Protein AF-A0ABC9Y103-F1 (afdb_monomer_lite)

Foldseek 3Di:
DDDDDDDDDDDDDDDDDDQDDQPPDPQQDFDQDDPPDDDDDDDDDDPPPDRPRPGDADDLVRLQVVLVQQADDVPDALLLSLVSCVSNPLQRAKDALVSLLSNAHRDVDPQLSCQLSVDRDTHRSSVSNLQSVCVVPVDLVSRDQDQDLDDALVSLLSSLLSLLSSVVSPDDPPPPVADPHSQQHQQDPVSLVVSLVSDDPVCNVVSVPPDQDDPGRDGSNVVSVVSVVVVVVVVVVVVVVVVD

Radius of gyration: 24.46 Å; chains: 1; bounding box: 50×49×104 Å

Organism: Grus japonensis (NCBI:txid30415)

Secondary structure (DSSP, 8-state):
----PPPP--PPPP------------PPPB------------------------BPPPPHHHHHHHHHHHPPPTT--HHHHHHHHHHTTGGG-EE-HHHHHHT--SSS-HHHHHHHTT--S-EEHHHHHHHHHHHH--SGGGS--------SHHHHHHHHHHHHHHHHTTS-TT-TTS-SSGGGSBPPHHHHHHHHHHS-HHHHHHHHHS----SSPPBHHHHHHHHHHHHHHHHHHHHHHH--

InterPro domains:
  IPR053270 Friend virus susceptibility protein 1 [PTHR48195] (42-208)

Structure (mmCIF, N/CA/C/O backbone):
data_AF-A0ABC9Y103-F1
#
_entry.id   AF-A0ABC9Y103-F1
#
loop_
_atom_site.group_PDB
_atom_site.id
_atom_site.type_symbol
_atom_site.label_atom_id
_atom_site.label_alt_id
_atom_site.label_comp_id
_atom_site.label_asym_id
_atom_site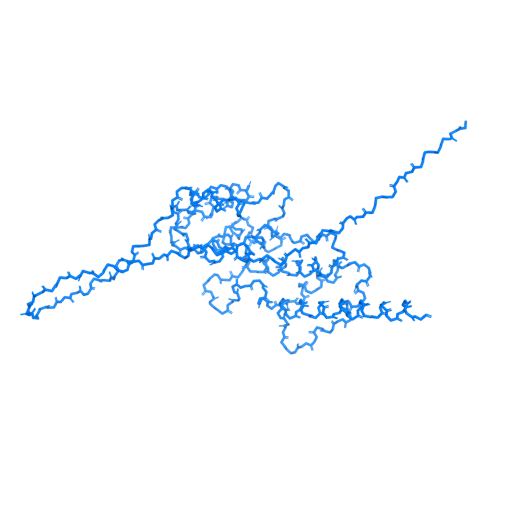.label_entity_id
_atom_site.label_seq_id
_atom_site.pdbx_PDB_ins_code
_atom_site.Cartn_x
_atom_site.Cartn_y
_atom_site.Cartn_z
_atom_site.occupancy
_atom_site.B_iso_or_equiv
_atom_site.auth_seq_id
_atom_site.auth_comp_id
_atom_site.auth_asym_id
_atom_site.auth_atom_id
_atom_site.pdbx_PDB_model_num
ATOM 1 N N . MET A 1 1 ? -10.574 29.623 -46.977 1.00 41.31 1 MET A N 1
ATOM 2 C CA . MET A 1 1 ? -9.342 28.860 -46.701 1.00 41.31 1 MET A CA 1
ATOM 3 C C . MET A 1 1 ? -9.017 29.021 -45.224 1.00 41.31 1 MET A C 1
ATOM 5 O O . MET 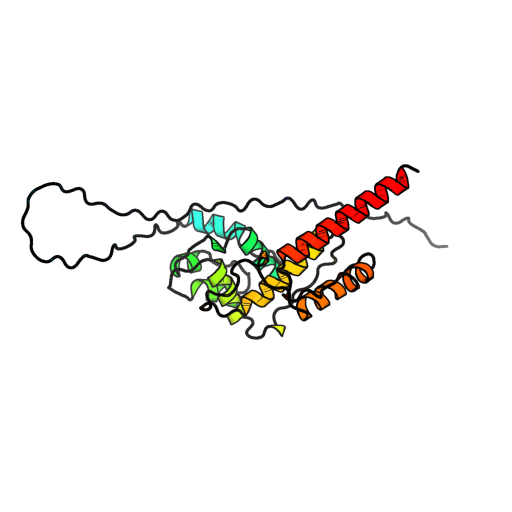A 1 1 ? -8.640 30.099 -44.793 1.00 41.31 1 MET A O 1
ATOM 9 N N . THR A 1 2 ? -9.321 27.973 -44.463 1.00 37.62 2 THR A N 1
ATOM 10 C CA . THR A 1 2 ? -8.844 27.640 -43.105 1.00 37.62 2 THR A CA 1
ATOM 11 C C . THR A 1 2 ? -7.308 27.731 -43.054 1.00 37.62 2 THR A C 1
ATOM 13 O O . THR A 1 2 ? -6.678 27.389 -44.046 1.00 37.62 2 THR A O 1
ATOM 16 N N . GLY A 1 3 ? -6.600 28.210 -42.028 1.00 37.66 3 GLY A N 1
ATOM 17 C CA . GLY A 1 3 ? -6.818 28.184 -40.582 1.00 37.66 3 GLY A CA 1
ATOM 18 C C . GLY A 1 3 ? -5.773 27.238 -39.974 1.00 37.66 3 GLY A C 1
ATOM 19 O O . GLY A 1 3 ? -5.955 26.028 -40.050 1.00 37.66 3 GLY A O 1
ATOM 20 N N . THR A 1 4 ? -4.669 27.750 -39.415 1.00 38.28 4 THR A N 1
ATOM 21 C CA . THR A 1 4 ? -3.707 26.929 -38.650 1.00 38.28 4 THR A CA 1
ATOM 22 C C . THR A 1 4 ? -3.123 27.751 -37.503 1.00 38.28 4 THR A C 1
ATOM 24 O O . THR A 1 4 ? -2.303 28.642 -37.710 1.00 38.28 4 THR A O 1
ATOM 27 N N . ALA A 1 5 ? -3.606 27.463 -36.296 1.00 39.12 5 ALA A N 1
ATOM 28 C CA . ALA A 1 5 ? -3.051 27.923 -35.033 1.00 39.12 5 ALA A CA 1
ATOM 29 C C . ALA A 1 5 ? -2.011 26.900 -34.555 1.00 39.12 5 ALA A C 1
ATOM 31 O O . ALA A 1 5 ? -2.248 25.696 -34.637 1.00 39.12 5 ALA A O 1
ATOM 32 N N . GLY A 1 6 ? -0.857 27.385 -34.095 1.00 37.47 6 GLY A N 1
ATOM 33 C CA . GLY A 1 6 ? 0.191 26.562 -33.500 1.00 37.47 6 GLY A CA 1
ATOM 34 C C . GLY A 1 6 ? -0.163 26.158 -32.069 1.00 37.47 6 GLY A C 1
ATOM 35 O O . GLY A 1 6 ? -0.553 26.993 -31.257 1.00 37.47 6 GLY A O 1
ATOM 36 N N . GLU A 1 7 ? -0.017 24.872 -31.777 1.00 38.97 7 GLU A N 1
ATOM 37 C CA . GLU A 1 7 ? -0.242 24.249 -30.473 1.00 38.97 7 GLU A CA 1
ATOM 38 C C . GLU A 1 7 ? 1.086 24.205 -29.683 1.00 38.97 7 GLU A C 1
ATOM 40 O O . GLU A 1 7 ? 2.114 23.824 -30.258 1.00 38.97 7 GLU A O 1
ATOM 45 N N . PRO A 1 8 ? 1.140 24.599 -28.394 1.00 38.94 8 PRO A N 1
ATOM 46 C CA . PRO A 1 8 ? 2.378 24.542 -27.624 1.00 38.94 8 PRO A CA 1
ATOM 47 C C . PRO A 1 8 ? 2.604 23.141 -27.035 1.00 38.94 8 PRO A C 1
ATOM 49 O O . PRO A 1 8 ? 1.738 22.562 -26.382 1.00 38.94 8 PRO A O 1
ATOM 52 N N . LYS A 1 9 ? 3.815 22.608 -27.240 1.00 36.06 9 LYS A N 1
ATOM 53 C CA . LYS A 1 9 ? 4.295 21.354 -26.643 1.00 36.06 9 LYS A CA 1
ATOM 54 C C . LYS A 1 9 ? 4.374 21.484 -25.118 1.00 36.06 9 LYS A C 1
ATOM 56 O O . LYS A 1 9 ? 5.241 22.185 -24.602 1.00 36.06 9 LYS A O 1
ATOM 61 N N . ASN A 1 10 ? 3.519 20.750 -24.410 1.00 36.38 10 ASN A N 1
ATOM 62 C CA . ASN A 1 10 ? 3.636 20.530 -22.969 1.00 36.38 10 ASN A CA 1
ATOM 63 C C . ASN A 1 10 ? 4.813 19.580 -22.686 1.00 36.38 10 ASN A C 1
ATOM 65 O O . ASN A 1 10 ? 4.728 18.380 -22.947 1.00 36.38 10 ASN A O 1
ATOM 69 N N . GLN A 1 11 ? 5.912 20.114 -22.150 1.00 36.41 11 GLN A N 1
ATOM 70 C CA . GLN A 1 11 ? 6.942 19.308 -21.493 1.00 36.41 11 GLN A CA 1
ATOM 71 C C . GLN A 1 11 ? 6.446 18.903 -20.093 1.00 36.41 11 GLN A C 1
ATOM 73 O O . GLN A 1 11 ? 5.954 19.766 -19.362 1.00 36.41 11 GLN A O 1
ATOM 78 N N . PRO A 1 12 ? 6.555 17.627 -19.685 1.00 35.09 12 PRO A N 1
ATOM 79 C CA . PRO A 1 12 ? 6.228 17.230 -18.324 1.00 35.09 12 PRO A CA 1
ATOM 80 C C . PRO A 1 12 ? 7.326 17.700 -17.360 1.00 35.09 12 PRO A C 1
ATOM 82 O O . PRO A 1 12 ? 8.505 17.404 -17.538 1.00 35.09 12 PRO A O 1
ATOM 85 N N . ILE A 1 13 ? 6.916 18.445 -16.334 1.00 33.47 13 ILE A N 1
ATOM 86 C CA . ILE A 1 13 ? 7.772 18.905 -15.237 1.00 33.47 13 ILE A CA 1
ATOM 87 C C . ILE A 1 13 ? 8.199 17.678 -14.408 1.00 33.47 13 ILE A C 1
ATOM 89 O O . ILE A 1 13 ? 7.327 16.891 -14.024 1.00 33.47 13 ILE A O 1
ATOM 93 N N . PRO A 1 14 ? 9.494 17.494 -14.098 1.00 29.19 14 PRO A N 1
ATOM 94 C CA . PRO A 1 14 ? 9.936 16.402 -13.243 1.00 29.19 14 PRO A CA 1
ATOM 95 C C . PRO A 1 14 ? 9.474 16.657 -11.804 1.00 29.19 14 PRO A C 1
ATOM 97 O O . PRO A 1 14 ? 9.839 17.650 -11.175 1.00 29.19 14 PRO A O 1
ATOM 100 N N . VAL A 1 15 ? 8.642 15.756 -11.281 1.00 32.97 15 VAL A N 1
ATOM 101 C CA . VAL A 1 15 ? 8.291 15.721 -9.858 1.00 32.97 15 VAL A CA 1
ATOM 102 C C . VAL A 1 15 ? 9.384 14.938 -9.144 1.00 32.97 15 VAL A C 1
ATOM 104 O O . VAL A 1 15 ? 9.423 13.712 -9.231 1.00 32.97 15 VAL A O 1
ATOM 107 N N . SER A 1 16 ? 10.267 15.651 -8.450 1.00 29.80 16 SER A N 1
ATOM 108 C CA . SER A 1 16 ? 11.260 15.059 -7.556 1.00 29.80 16 SER A CA 1
ATOM 109 C C . SER A 1 16 ? 10.554 14.295 -6.434 1.00 29.80 16 SER A C 1
ATOM 111 O O . SER A 1 16 ? 9.844 14.888 -5.620 1.00 29.80 16 SER A O 1
ATOM 113 N N . VAL A 1 17 ? 10.739 12.977 -6.387 1.00 35.94 17 VAL A N 1
ATOM 114 C CA . VAL A 1 17 ? 10.281 12.145 -5.270 1.00 35.94 17 VAL A CA 1
ATOM 115 C C . VAL A 1 17 ? 11.368 12.193 -4.201 1.00 35.94 17 VAL A C 1
ATOM 117 O O . VAL A 1 17 ? 12.408 11.554 -4.321 1.00 35.94 17 VAL A O 1
ATOM 120 N N . ALA A 1 18 ? 11.156 13.019 -3.179 1.00 31.20 18 ALA A N 1
ATOM 121 C CA . ALA A 1 18 ? 12.037 13.074 -2.021 1.00 31.20 18 ALA A CA 1
ATOM 122 C C . ALA A 1 18 ? 11.910 11.784 -1.197 1.00 31.20 18 ALA A C 1
ATOM 124 O O . ALA A 1 18 ? 10.807 11.275 -0.997 1.00 31.20 18 ALA A O 1
ATOM 125 N N . LEU A 1 19 ? 13.036 11.286 -0.686 1.00 29.89 19 LEU A N 1
ATOM 126 C CA . LEU A 1 19 ? 13.084 10.164 0.248 1.00 29.89 19 LEU A CA 1
ATOM 127 C C . LEU A 1 19 ? 12.391 10.599 1.551 1.00 29.89 19 LEU A C 1
ATOM 129 O O . LEU A 1 19 ? 12.871 11.482 2.265 1.00 29.89 19 LEU A O 1
ATOM 133 N N . ILE A 1 20 ? 11.199 10.057 1.808 1.00 42.31 20 ILE A N 1
ATOM 134 C CA . ILE A 1 20 ? 10.350 10.479 2.924 1.00 42.31 20 ILE A CA 1
ATOM 135 C C . ILE A 1 20 ? 10.940 9.906 4.213 1.00 42.31 20 ILE A C 1
ATOM 137 O O . ILE A 1 20 ? 10.882 8.705 4.472 1.00 42.31 20 ILE A O 1
ATOM 141 N N . HIS A 1 21 ? 11.511 10.773 5.049 1.00 39.31 21 HIS A N 1
ATOM 142 C CA . HIS A 1 21 ? 11.831 10.418 6.425 1.00 39.31 21 HIS A CA 1
ATOM 143 C C . HIS A 1 21 ? 10.540 9.991 7.133 1.00 39.31 21 HIS A C 1
ATOM 145 O O . HIS A 1 21 ? 9.629 10.808 7.291 1.00 39.31 21 HIS A O 1
ATOM 151 N N . LYS A 1 22 ? 10.464 8.728 7.577 1.00 41.88 22 LYS A N 1
ATOM 152 C CA . LYS A 1 22 ? 9.356 8.227 8.403 1.00 41.88 22 LYS A CA 1
ATOM 153 C C . LYS A 1 22 ? 9.153 9.192 9.578 1.00 41.88 22 LYS A C 1
ATOM 155 O O . LYS A 1 22 ? 10.030 9.316 10.440 1.00 41.88 22 LYS A O 1
ATOM 160 N N . LYS A 1 23 ? 8.017 9.903 9.607 1.00 49.25 23 LYS A N 1
ATOM 161 C CA . LYS A 1 23 ? 7.641 10.757 10.742 1.00 49.25 23 LYS A CA 1
ATOM 162 C C . LYS A 1 23 ? 7.618 9.875 11.988 1.00 49.25 23 LYS A C 1
ATOM 164 O O . LYS A 1 23 ? 6.853 8.918 12.071 1.00 49.25 23 LYS A O 1
ATOM 169 N N . LYS A 1 24 ? 8.482 10.177 12.958 1.00 48.28 24 LYS A N 1
ATOM 170 C CA . LYS A 1 24 ? 8.476 9.500 14.256 1.00 48.28 24 LYS A CA 1
ATOM 171 C C . LYS A 1 24 ? 7.260 9.992 15.033 1.00 48.28 24 LYS A C 1
ATOM 173 O O . LYS A 1 24 ? 7.335 11.024 15.694 1.00 48.28 24 LYS A O 1
ATOM 178 N N . TYR A 1 25 ? 6.148 9.268 14.958 1.00 52.84 25 TYR A N 1
ATOM 179 C CA . TYR A 1 25 ? 5.085 9.440 15.943 1.00 52.84 25 TYR A CA 1
ATOM 180 C C . TYR A 1 25 ? 5.636 8.974 17.284 1.00 52.84 25 TYR A C 1
ATOM 182 O O . TYR A 1 25 ? 6.203 7.884 17.397 1.00 52.84 25 TYR A O 1
ATOM 190 N N . THR A 1 26 ? 5.555 9.844 18.286 1.00 42.28 26 THR A N 1
ATOM 191 C CA . THR A 1 26 ? 6.090 9.592 19.620 1.00 42.28 26 THR A CA 1
ATOM 192 C C . THR A 1 26 ? 5.485 8.293 20.141 1.00 42.28 26 THR A C 1
ATOM 194 O O . THR A 1 26 ? 4.271 8.224 20.348 1.00 42.28 26 THR A O 1
ATOM 197 N N . LYS A 1 27 ? 6.319 7.260 20.336 1.00 47.12 27 LYS A N 1
ATOM 198 C CA . LYS A 1 27 ? 5.892 5.984 20.928 1.00 47.12 27 LYS A CA 1
ATOM 199 C C . LYS A 1 27 ? 5.073 6.280 22.189 1.00 47.12 27 LYS A C 1
ATOM 201 O O . LYS A 1 27 ? 5.424 7.173 22.967 1.00 47.12 27 LYS A O 1
ATOM 206 N N . LYS A 1 28 ? 3.944 5.586 22.373 1.00 52.34 28 LYS A N 1
ATOM 207 C CA . LYS A 1 28 ? 3.234 5.610 23.656 1.00 52.34 28 LYS A CA 1
ATOM 208 C C . LYS A 1 28 ? 4.236 5.161 24.722 1.00 52.34 28 LYS A C 1
ATOM 210 O O . LYS A 1 28 ? 4.792 4.073 24.630 1.00 52.34 28 LYS A O 1
ATOM 215 N N . SER A 1 29 ? 4.537 6.045 25.665 1.00 41.59 29 SER A N 1
ATOM 216 C CA . SER A 1 29 ? 5.355 5.733 26.824 1.00 41.59 29 SER A CA 1
ATOM 217 C C . SER A 1 29 ? 4.501 4.915 27.783 1.00 41.59 29 SER A C 1
ATOM 219 O O . SER A 1 29 ? 3.394 5.321 28.136 1.00 41.59 29 SER A O 1
ATOM 221 N N . VAL A 1 30 ? 5.015 3.748 28.158 1.00 36.69 30 VAL A N 1
ATOM 222 C CA . VAL A 1 30 ? 4.507 2.953 29.272 1.00 36.69 30 VAL A CA 1
ATOM 223 C C . VAL A 1 30 ? 5.147 3.534 30.526 1.00 36.69 30 VAL A C 1
ATOM 225 O O . VAL A 1 30 ? 6.360 3.421 30.697 1.00 36.69 30 VAL A O 1
ATOM 228 N N . CYS A 1 31 ? 4.367 4.213 31.364 1.00 34.50 31 CYS A N 1
ATOM 229 C CA . CYS A 1 31 ? 4.831 4.557 32.703 1.00 34.50 31 CYS A CA 1
ATOM 230 C C . CYS A 1 31 ? 4.521 3.375 33.616 1.00 34.50 31 CYS A C 1
ATOM 232 O O . CYS A 1 31 ? 3.358 3.104 33.899 1.00 34.50 31 CYS A O 1
ATOM 234 N N . LEU A 1 32 ? 5.568 2.681 34.060 1.00 36.47 32 LEU A N 1
ATOM 235 C CA . LEU A 1 32 ? 5.492 1.839 35.247 1.00 36.47 32 LEU A CA 1
ATOM 236 C C . LEU A 1 32 ? 5.416 2.783 36.447 1.00 36.47 32 LEU A C 1
ATOM 238 O O . LEU A 1 32 ? 6.364 3.531 36.696 1.00 36.47 32 LEU A O 1
ATOM 242 N N . VAL A 1 33 ? 4.286 2.788 37.151 1.00 33.69 33 VAL A N 1
ATOM 243 C CA . VAL A 1 33 ? 4.220 3.382 38.487 1.00 33.69 33 VAL A CA 1
ATOM 244 C C . VAL A 1 33 ? 5.073 2.486 39.378 1.00 33.69 33 VAL A C 1
ATOM 246 O O . VAL A 1 33 ? 4.737 1.329 39.603 1.00 33.69 33 VAL A O 1
ATOM 249 N N . LYS A 1 34 ? 6.234 2.990 39.797 1.00 40.88 34 LYS A N 1
ATOM 250 C CA . LYS A 1 34 ? 6.918 2.461 40.971 1.00 40.88 34 LYS A CA 1
ATOM 251 C C . LYS A 1 34 ? 6.305 3.187 42.157 1.00 40.88 34 LYS A C 1
ATOM 253 O O . LYS A 1 34 ? 6.517 4.392 42.277 1.00 40.88 34 LYS A O 1
ATOM 258 N N . ASP A 1 35 ? 5.528 2.476 42.964 1.00 40.12 35 ASP A N 1
ATOM 259 C CA . ASP A 1 35 ? 5.252 2.930 44.322 1.00 40.12 35 ASP A CA 1
ATOM 260 C C . ASP A 1 35 ? 6.566 2.807 45.099 1.00 40.12 35 ASP A C 1
ATOM 262 O O . ASP A 1 35 ? 7.010 1.714 45.448 1.00 40.12 35 ASP A O 1
ATOM 266 N N . ASP A 1 36 ? 7.244 3.941 45.274 1.00 46.72 36 ASP A N 1
ATOM 267 C CA . ASP A 1 36 ? 8.265 4.092 46.304 1.00 46.72 36 ASP A CA 1
ATOM 268 C C . ASP A 1 36 ? 7.527 4.328 47.627 1.00 46.72 36 ASP A C 1
ATOM 270 O O . ASP A 1 36 ? 7.255 5.469 47.992 1.00 46.72 36 ASP A O 1
ATOM 274 N N . ASP A 1 37 ? 7.222 3.248 48.343 1.00 41.81 37 ASP A N 1
ATOM 275 C CA . ASP A 1 37 ? 6.976 3.306 49.782 1.00 41.81 37 ASP A CA 1
ATOM 276 C C . ASP A 1 37 ? 7.974 2.382 50.493 1.00 41.81 37 ASP A C 1
ATOM 278 O O . ASP A 1 37 ? 7.866 1.156 50.535 1.00 41.81 37 ASP A O 1
ATOM 282 N N . GLU A 1 38 ? 9.014 3.012 51.034 1.00 43.03 38 GLU A N 1
ATOM 283 C CA . GLU A 1 38 ? 9.995 2.410 51.926 1.00 43.03 38 GLU A CA 1
ATOM 284 C C . GLU A 1 38 ? 9.416 2.380 53.355 1.00 43.03 38 GLU A C 1
ATOM 286 O O . GLU A 1 38 ? 9.217 3.444 53.938 1.00 43.03 38 GLU A O 1
ATOM 291 N N . LEU A 1 39 ? 9.159 1.183 53.923 1.00 37.53 39 LEU A N 1
ATOM 292 C CA . LEU A 1 39 ? 9.525 0.764 55.301 1.00 37.53 39 LEU A CA 1
ATOM 293 C C . LEU A 1 39 ? 8.855 -0.560 55.763 1.00 37.53 39 LEU A C 1
ATOM 295 O O . LEU A 1 39 ? 7.660 -0.603 56.034 1.00 37.53 39 LEU A O 1
ATOM 299 N N . GLY A 1 40 ? 9.683 -1.580 56.058 1.00 32.50 40 GLY A N 1
ATOM 300 C CA . GLY A 1 40 ? 9.446 -2.565 57.140 1.00 32.50 40 GLY A CA 1
ATOM 301 C C . GLY A 1 40 ? 9.088 -4.013 56.733 1.00 32.50 40 GLY A C 1
ATOM 302 O O . GLY A 1 40 ? 8.170 -4.205 55.948 1.00 32.50 40 GLY A O 1
ATOM 303 N N . PRO A 1 41 ? 9.757 -5.065 57.270 1.00 49.38 41 PRO A N 1
ATOM 304 C CA . PRO A 1 41 ? 9.670 -6.419 56.723 1.00 49.38 41 PRO A CA 1
ATOM 305 C C . PRO A 1 41 ? 8.596 -7.272 57.412 1.00 49.38 41 PRO A C 1
ATOM 307 O O . PRO A 1 41 ? 8.598 -7.389 58.636 1.00 49.38 41 PRO A O 1
ATOM 310 N N . SER A 1 42 ? 7.752 -7.963 56.645 1.00 36.56 42 SER A N 1
ATOM 311 C CA . SER A 1 42 ? 7.167 -9.266 57.009 1.00 36.56 42 SER A CA 1
ATOM 312 C C . SER A 1 42 ? 6.539 -9.918 55.781 1.00 36.56 42 SER A C 1
ATOM 314 O O . SER A 1 42 ? 5.773 -9.312 55.049 1.00 36.56 42 SER A O 1
ATOM 316 N N . ARG A 1 43 ? 6.948 -11.162 55.549 1.00 44.59 43 ARG A N 1
ATOM 317 C CA . ARG A 1 43 ? 6.650 -11.993 54.387 1.00 44.59 43 ARG A CA 1
ATOM 318 C C . ARG A 1 43 ? 5.314 -12.701 54.586 1.00 44.59 43 ARG A C 1
ATOM 320 O O . ARG A 1 43 ? 5.279 -13.651 55.360 1.00 44.59 43 ARG A O 1
ATOM 327 N N . GLU A 1 44 ? 4.292 -12.325 53.828 1.00 33.53 44 GLU A N 1
ATOM 328 C CA . GLU A 1 44 ? 3.108 -13.148 53.552 1.00 33.53 44 GLU A CA 1
ATOM 329 C C . GLU A 1 44 ? 2.736 -13.004 52.066 1.00 33.53 44 GLU A C 1
ATOM 331 O O . GLU A 1 44 ? 3.100 -12.029 51.422 1.00 33.53 44 GLU A O 1
ATOM 336 N N . GLN A 1 45 ? 2.159 -14.061 51.498 1.00 43.25 45 GLN A N 1
ATOM 337 C CA . GLN A 1 45 ? 2.016 -14.319 50.061 1.00 43.25 45 GLN A CA 1
ATOM 338 C C . GLN A 1 45 ? 1.256 -13.201 49.322 1.00 43.25 45 GLN A C 1
ATOM 340 O O . GLN A 1 45 ? 0.045 -13.084 49.480 1.00 43.25 45 GLN A O 1
ATOM 345 N N . GLU A 1 46 ? 1.956 -12.437 48.480 1.00 34.62 46 GLU A N 1
ATOM 346 C CA . GLU A 1 46 ? 1.353 -11.509 47.520 1.00 34.62 46 GLU A CA 1
ATOM 347 C C . GLU A 1 46 ? 1.184 -12.203 46.165 1.00 34.62 46 GLU A C 1
ATOM 349 O O . GLU A 1 46 ? 2.139 -12.661 45.534 1.00 34.62 46 GLU A O 1
ATOM 354 N N . GLU A 1 47 ? -0.071 -12.314 45.743 1.00 41.31 47 GLU A N 1
ATOM 355 C CA . GLU A 1 47 ? -0.452 -12.494 44.350 1.00 41.31 47 GLU A CA 1
ATOM 356 C C . GLU A 1 47 ? 0.035 -11.237 43.613 1.00 41.31 47 GLU A C 1
ATOM 358 O O . GLU A 1 47 ? -0.559 -10.174 43.758 1.00 41.31 47 GLU A O 1
ATOM 363 N N . GLU A 1 48 ? 1.182 -11.337 42.929 1.00 33.22 48 GLU A N 1
ATOM 364 C CA . GLU A 1 48 ? 1.761 -10.257 42.119 1.00 33.22 48 GLU A CA 1
ATOM 365 C C . GLU A 1 48 ? 0.666 -9.682 41.203 1.00 33.22 48 GLU A C 1
ATOM 367 O O . GLU A 1 48 ? 0.207 -10.395 40.302 1.00 33.22 48 GLU A O 1
ATOM 372 N N . PRO A 1 49 ? 0.207 -8.432 41.405 1.00 41.47 49 PRO A N 1
ATOM 373 C CA . PRO A 1 49 ? -0.714 -7.828 40.465 1.00 41.47 49 PRO A CA 1
ATOM 374 C C . PRO A 1 49 ? 0.043 -7.668 39.149 1.00 41.47 49 PRO A C 1
ATOM 376 O O . PRO A 1 49 ? 1.078 -6.999 39.094 1.00 41.47 49 PRO A O 1
ATOM 379 N N . GLU A 1 50 ? -0.453 -8.313 38.087 1.00 41.66 50 GLU A N 1
ATOM 380 C CA . GLU A 1 50 ? 0.033 -8.058 36.733 1.00 41.66 50 GLU A CA 1
ATOM 381 C C . GLU A 1 50 ? 0.111 -6.537 36.545 1.00 41.66 50 GLU A C 1
ATOM 383 O O . GLU A 1 50 ? -0.868 -5.849 36.847 1.00 41.66 50 GLU A O 1
ATOM 388 N N . PRO A 1 51 ? 1.251 -5.977 36.100 1.00 38.47 51 PRO A N 1
ATOM 389 C CA . PRO A 1 51 ? 1.367 -4.540 35.958 1.00 38.47 51 PRO A CA 1
ATOM 390 C C . PRO A 1 51 ? 0.315 -4.091 34.947 1.00 38.47 51 PRO A C 1
ATOM 392 O O . PRO A 1 51 ? 0.443 -4.355 33.750 1.00 38.47 51 PRO A O 1
ATOM 395 N N . GLU A 1 52 ? -0.736 -3.426 35.427 1.00 42.31 52 GLU A N 1
ATOM 396 C CA . GLU A 1 52 ? -1.723 -2.772 34.582 1.00 42.31 52 GLU A CA 1
ATOM 397 C C . GLU A 1 52 ? -0.976 -1.707 33.777 1.00 42.31 52 GLU A C 1
ATOM 399 O O . GLU A 1 52 ? -0.660 -0.614 34.246 1.00 42.31 52 GLU A O 1
ATOM 404 N N . VAL A 1 53 ? -0.602 -2.065 32.549 1.00 45.53 53 VAL A N 1
ATOM 405 C CA . VAL A 1 53 ? 0.086 -1.185 31.611 1.00 45.53 53 VAL A CA 1
ATOM 406 C C . VAL A 1 53 ? -0.903 -0.092 31.213 1.00 45.53 53 VAL A C 1
ATOM 408 O O . VAL A 1 53 ? -1.655 -0.234 30.249 1.00 45.53 53 VAL A O 1
ATOM 411 N N . ILE A 1 54 ? -0.915 1.016 31.957 1.00 43.28 54 ILE A N 1
ATOM 412 C CA . ILE A 1 54 ? -1.708 2.202 31.629 1.00 43.28 54 ILE A CA 1
ATOM 413 C C . ILE A 1 54 ? -1.077 2.843 30.388 1.00 43.28 54 ILE A C 1
ATOM 415 O O . ILE A 1 54 ? -0.212 3.720 30.456 1.00 43.28 54 ILE A O 1
ATOM 419 N N . THR A 1 55 ? -1.481 2.381 29.207 1.00 56.78 55 THR A N 1
ATOM 420 C CA . THR A 1 55 ? -1.114 3.024 27.950 1.00 56.78 55 THR A CA 1
ATOM 421 C C . THR A 1 55 ? -1.754 4.406 27.903 1.00 56.78 55 THR A C 1
ATOM 423 O O . THR A 1 55 ? -2.980 4.524 27.935 1.00 56.78 55 THR A O 1
ATOM 426 N N . ARG A 1 56 ? -0.942 5.471 27.792 1.00 75.06 56 ARG A N 1
ATOM 427 C CA . ARG A 1 56 ? -1.473 6.830 27.600 1.00 75.06 56 ARG A CA 1
ATOM 428 C C . ARG A 1 56 ? -2.455 6.836 26.425 1.00 75.06 56 ARG A C 1
ATOM 430 O O . ARG A 1 56 ? -2.103 6.418 25.321 1.00 75.06 56 ARG A O 1
ATOM 437 N N . SER A 1 57 ? -3.685 7.283 26.659 1.00 78.38 57 SER A N 1
ATOM 438 C CA . SER A 1 57 ? -4.650 7.493 25.579 1.00 78.38 57 SER A CA 1
ATOM 439 C C . SER A 1 57 ? -4.222 8.695 24.738 1.00 78.38 57 SER A C 1
ATOM 441 O O . SER A 1 57 ? -3.772 9.703 25.284 1.00 78.38 57 SER A O 1
ATOM 443 N N . LEU A 1 58 ? -4.368 8.600 23.421 1.00 84.56 58 LEU A N 1
ATOM 444 C CA . LEU A 1 58 ? -4.132 9.713 22.507 1.00 84.56 58 LEU A CA 1
ATOM 445 C C . LEU A 1 58 ? -5.177 10.812 22.720 1.00 84.56 58 LEU A C 1
ATOM 447 O O . LEU A 1 58 ? -6.372 10.551 22.878 1.00 84.56 58 LEU A O 1
ATOM 451 N N . SER A 1 59 ? -4.724 12.061 22.691 1.00 86.81 59 SER A N 1
ATOM 452 C CA . SER A 1 59 ? -5.595 13.232 22.712 1.00 86.81 59 SER A CA 1
ATOM 453 C C . SER A 1 59 ? -6.333 13.402 21.381 1.00 86.81 59 SER A C 1
ATOM 455 O O . SER A 1 59 ? -5.871 12.999 20.312 1.00 86.81 59 SER A O 1
ATOM 457 N N . LEU A 1 60 ? -7.475 14.092 21.418 1.00 86.31 60 LEU A N 1
ATOM 458 C CA . LEU A 1 60 ? -8.254 14.401 20.214 1.00 86.31 60 LEU A CA 1
ATOM 459 C C . LEU A 1 60 ? -7.460 15.252 19.203 1.00 86.31 60 LEU A C 1
ATOM 461 O O . LEU A 1 60 ? -7.643 15.112 17.994 1.00 86.31 60 LEU A O 1
ATOM 465 N N . SER A 1 61 ? -6.559 16.116 19.681 1.00 87.50 61 SER A N 1
ATOM 466 C CA . SER A 1 61 ? -5.638 16.878 18.831 1.00 87.50 61 SER A CA 1
ATOM 467 C C . SER A 1 61 ? -4.642 15.984 18.099 1.00 87.50 61 SER A C 1
ATOM 469 O O . SER A 1 61 ? -4.522 16.131 16.885 1.00 87.50 61 SER A O 1
ATOM 471 N N . GLU A 1 62 ? -4.001 15.038 18.797 1.00 88.88 62 GLU A N 1
ATOM 472 C CA . GLU A 1 62 ? -3.066 14.081 18.185 1.00 88.88 62 GLU A CA 1
ATOM 473 C C . GLU A 1 62 ? -3.777 13.253 17.107 1.00 88.88 62 GLU A C 1
ATOM 475 O O . GLU A 1 62 ? -3.286 13.141 15.986 1.00 88.88 62 GLU A O 1
ATOM 480 N N . LEU A 1 63 ? -4.984 12.757 17.398 1.00 89.69 63 LEU A N 1
ATOM 481 C CA . LEU A 1 63 ? -5.779 11.973 16.447 1.00 89.69 63 LEU A CA 1
ATOM 482 C C . LEU A 1 63 ? -6.180 12.774 15.201 1.00 89.69 63 LEU A C 1
ATOM 484 O O . LEU A 1 63 ? -6.216 12.237 14.094 1.00 89.69 63 LEU A O 1
ATOM 488 N N . ARG A 1 64 ? -6.476 14.068 15.350 1.00 89.44 64 ARG A N 1
ATOM 489 C CA . ARG A 1 64 ? -6.793 14.946 14.215 1.00 89.44 64 ARG A CA 1
ATOM 490 C C . ARG A 1 64 ? -5.580 15.195 13.325 1.00 89.44 64 ARG A C 1
ATOM 492 O O . ARG A 1 64 ? -5.752 15.297 12.112 1.00 89.44 64 ARG A O 1
ATOM 499 N N . ASP A 1 65 ? -4.391 15.320 13.901 1.00 89.06 65 ASP A N 1
ATOM 500 C CA . ASP A 1 65 ? -3.170 15.488 13.114 1.00 89.06 65 ASP A CA 1
ATOM 501 C C . ASP A 1 65 ? -2.788 14.184 12.412 1.00 89.06 65 ASP A C 1
ATOM 503 O O . ASP A 1 65 ? -2.556 14.203 11.205 1.00 89.06 65 ASP A O 1
ATOM 507 N N . MET A 1 66 ? -2.894 13.042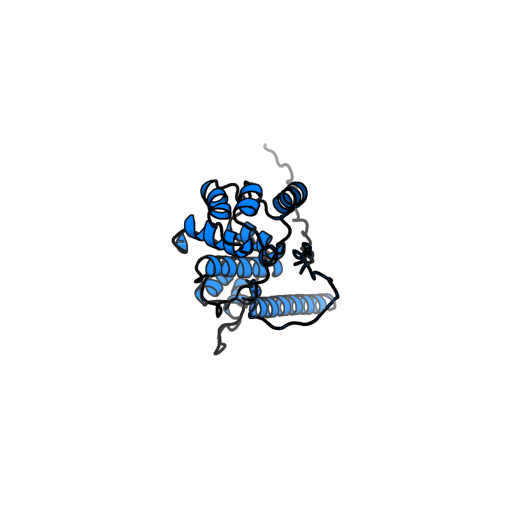 13.099 1.00 91.19 66 MET A N 1
ATOM 508 C CA . MET A 1 66 ? -2.750 11.717 12.481 1.00 91.19 66 MET A CA 1
ATOM 509 C C . MET A 1 66 ? -3.725 11.523 11.317 1.00 91.19 66 MET A C 1
ATOM 511 O O . MET A 1 66 ? -3.323 11.070 10.249 1.00 91.19 66 MET A O 1
ATOM 515 N N . ARG A 1 67 ? -4.998 11.916 11.466 1.00 93.12 67 ARG A N 1
ATOM 516 C CA . ARG A 1 67 ? -5.985 11.826 10.377 1.00 93.12 67 ARG A CA 1
ATOM 517 C C . ARG A 1 67 ? -5.473 12.479 9.094 1.00 93.12 67 ARG A C 1
ATOM 519 O O . ARG A 1 67 ? -5.679 11.912 8.028 1.00 93.12 67 ARG A O 1
ATOM 526 N N . LYS A 1 68 ? -4.813 13.639 9.171 1.00 91.06 68 LYS A N 1
ATOM 527 C CA . LYS A 1 68 ? -4.287 14.332 7.981 1.00 91.06 68 LYS A CA 1
ATOM 528 C C . LYS A 1 68 ? -3.222 13.500 7.268 1.00 91.06 68 LYS A C 1
ATOM 530 O O . LYS A 1 68 ? -3.228 13.456 6.045 1.00 91.06 68 LYS A O 1
ATOM 535 N N . ASP A 1 69 ? -2.361 12.833 8.031 1.00 92.56 69 ASP A N 1
ATOM 536 C CA . ASP A 1 69 ? -1.242 12.047 7.508 1.00 92.56 69 ASP A CA 1
ATOM 537 C C . ASP A 1 69 ? -1.675 10.675 6.944 1.00 92.56 69 ASP A C 1
ATOM 539 O O . ASP A 1 69 ? -0.957 10.089 6.138 1.00 92.56 69 ASP A O 1
ATOM 543 N N . PHE A 1 70 ? -2.858 10.173 7.318 1.00 96.00 70 PHE A N 1
ATOM 544 C CA . PHE A 1 70 ? -3.374 8.864 6.881 1.00 96.00 70 PHE A CA 1
ATOM 545 C C . PHE A 1 70 ? -4.666 8.938 6.052 1.00 96.00 70 PHE A C 1
ATOM 547 O O . PHE A 1 70 ? -5.290 7.909 5.795 1.00 96.00 70 PHE A O 1
ATOM 554 N N . SER A 1 71 ? -5.113 10.128 5.643 1.00 96.06 71 SER A N 1
ATOM 555 C CA . SER A 1 71 ? -6.328 10.273 4.828 1.00 96.06 71 SER A CA 1
ATOM 556 C C . SER A 1 71 ? -6.055 10.029 3.347 1.00 96.06 71 SER A C 1
ATOM 558 O O . SER A 1 71 ? -5.150 10.622 2.772 1.00 96.06 71 SER A O 1
ATOM 560 N N . CYS A 1 72 ? -6.915 9.233 2.722 1.00 95.56 72 CYS A N 1
ATOM 561 C CA . CYS A 1 72 ? -6.975 9.008 1.285 1.00 95.56 72 CYS A CA 1
ATOM 562 C C . CYS A 1 72 ? -7.388 10.294 0.555 1.00 95.56 72 CYS A C 1
ATOM 564 O O . CYS A 1 72 ? -8.308 11.016 0.982 1.00 95.56 72 CYS A O 1
ATOM 566 N N . LEU A 1 73 ? -6.724 10.594 -0.558 1.00 92.81 73 LEU A N 1
ATOM 567 C CA . LEU A 1 73 ? -7.064 11.723 -1.422 1.00 92.81 73 LEU A CA 1
ATOM 568 C C . LEU A 1 73 ? -8.237 11.378 -2.362 1.00 92.81 73 LEU A C 1
ATOM 570 O O . LEU A 1 73 ? -8.464 10.216 -2.697 1.00 92.81 73 LEU A O 1
ATOM 574 N N . PRO A 1 74 ? -9.028 12.367 -2.820 1.00 91.56 74 PRO A N 1
ATOM 575 C CA . PRO A 1 74 ? -10.082 12.113 -3.801 1.00 91.56 74 PRO A CA 1
ATOM 576 C C . PRO A 1 74 ? -9.527 11.487 -5.090 1.00 91.56 74 PRO A C 1
ATOM 578 O O . PRO A 1 74 ? -8.653 12.063 -5.733 1.00 91.56 74 PRO A O 1
ATOM 581 N N . GLY A 1 75 ? -10.061 10.326 -5.477 1.00 88.38 75 GLY A N 1
ATOM 582 C CA . GLY A 1 75 ? -9.635 9.598 -6.678 1.00 88.38 75 GLY A CA 1
ATOM 583 C C . GLY A 1 75 ? -8.340 8.793 -6.523 1.00 88.38 75 GLY A C 1
ATOM 584 O O . GLY A 1 75 ? -7.905 8.179 -7.494 1.00 88.38 75 GLY A O 1
ATOM 585 N N . GLU A 1 76 ? -7.735 8.773 -5.333 1.00 91.44 76 GLU A N 1
ATOM 586 C CA . GLU A 1 76 ? -6.587 7.919 -5.036 1.00 91.44 76 GLU A CA 1
ATOM 587 C C . GLU A 1 76 ? -7.009 6.445 -4.963 1.00 91.44 76 GLU A C 1
ATOM 589 O O . GLU A 1 76 ? -8.085 6.099 -4.471 1.00 91.44 76 GLU A O 1
ATOM 594 N N . HIS A 1 77 ? -6.162 5.560 -5.487 1.00 93.19 77 HIS A N 1
ATOM 595 C CA . HIS A 1 77 ? -6.400 4.125 -5.424 1.00 93.19 77 HIS A CA 1
ATOM 596 C C . HIS A 1 77 ? -6.124 3.595 -4.018 1.00 93.19 77 HIS A C 1
ATOM 598 O O . HIS A 1 77 ? -5.136 3.963 -3.388 1.00 93.19 77 HIS A O 1
ATOM 604 N N . ILE A 1 78 ? -6.961 2.666 -3.550 1.00 95.69 78 ILE A N 1
ATOM 605 C CA . ILE A 1 78 ? -6.878 2.125 -2.187 1.00 95.69 78 ILE A CA 1
ATOM 606 C C . ILE A 1 78 ? -5.496 1.529 -1.862 1.00 95.69 78 ILE A C 1
ATOM 608 O O . ILE A 1 78 ? -5.000 1.712 -0.757 1.00 95.69 78 ILE A O 1
ATOM 612 N N . ILE A 1 79 ? -4.844 0.868 -2.826 1.00 96.00 79 ILE A N 1
ATOM 613 C CA . ILE A 1 79 ? -3.499 0.304 -2.651 1.00 96.00 79 ILE A CA 1
ATOM 614 C C . ILE A 1 79 ? -2.438 1.402 -2.528 1.00 96.00 79 ILE A C 1
ATOM 616 O O . ILE A 1 79 ? -1.591 1.330 -1.641 1.00 96.00 79 ILE A O 1
ATOM 620 N N . THR A 1 80 ? -2.504 2.430 -3.375 1.00 95.12 80 THR A N 1
ATOM 621 C CA . THR A 1 80 ? -1.608 3.591 -3.308 1.00 95.12 80 THR A CA 1
ATOM 622 C C . THR A 1 80 ? -1.745 4.299 -1.960 1.00 95.12 80 THR A C 1
ATOM 624 O O . THR A 1 80 ? -0.742 4.582 -1.307 1.00 95.12 80 THR A O 1
ATOM 627 N N . TRP A 1 81 ? -2.981 4.491 -1.488 1.00 96.62 81 TRP A N 1
ATOM 628 C CA . TRP A 1 81 ? -3.262 5.047 -0.164 1.00 96.62 81 TRP A CA 1
ATOM 629 C C . TRP A 1 81 ? -2.725 4.169 0.979 1.00 96.62 81 TRP A C 1
ATOM 631 O O . TRP A 1 81 ? -2.152 4.688 1.939 1.00 96.62 81 TRP A O 1
ATOM 641 N N . LEU A 1 82 ? -2.868 2.840 0.895 1.00 97.31 82 LEU A N 1
ATOM 642 C CA . LEU A 1 82 ? -2.285 1.929 1.885 1.00 97.31 82 LEU A CA 1
ATOM 643 C C . LEU A 1 82 ? -0.759 2.055 1.925 1.00 97.31 82 LEU A C 1
ATOM 645 O O . LEU A 1 82 ? -0.192 2.181 3.008 1.00 97.31 82 LEU A O 1
ATOM 649 N N . LEU A 1 83 ? -0.096 2.066 0.768 1.00 96.62 83 LEU A N 1
ATOM 650 C CA . LEU A 1 83 ? 1.354 2.234 0.703 1.00 96.62 83 LEU A CA 1
ATOM 651 C C . LEU A 1 83 ? 1.791 3.586 1.291 1.00 96.62 83 LEU A C 1
ATOM 653 O O . LEU A 1 83 ? 2.737 3.635 2.072 1.00 96.62 83 LEU A O 1
ATOM 657 N N . LEU A 1 84 ? 1.040 4.660 1.033 1.00 95.56 84 LEU A N 1
ATOM 658 C CA . LEU A 1 84 ? 1.257 5.960 1.675 1.00 95.56 84 LEU A CA 1
ATOM 659 C C . LEU A 1 84 ? 1.110 5.882 3.202 1.00 95.56 84 LEU A C 1
ATOM 661 O O . LEU A 1 84 ? 1.923 6.447 3.931 1.00 95.56 84 LEU A O 1
ATOM 665 N N . 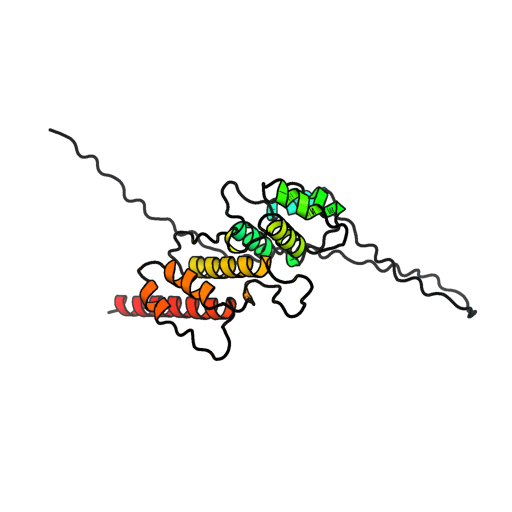CYS A 1 85 ? 0.117 5.150 3.711 1.00 96.88 85 CYS A N 1
ATOM 666 C CA . CYS A 1 85 ? -0.027 4.928 5.149 1.00 96.88 85 CYS A CA 1
ATOM 667 C C . CYS A 1 85 ? 1.173 4.169 5.735 1.00 96.88 85 CYS A C 1
ATOM 669 O O . CYS A 1 85 ? 1.644 4.519 6.820 1.00 96.88 85 CYS A O 1
ATOM 671 N N . TRP A 1 86 ? 1.675 3.149 5.033 1.00 96.88 86 TRP A N 1
ATOM 672 C CA . TRP A 1 86 ? 2.884 2.423 5.427 1.00 96.88 86 TRP A CA 1
ATOM 673 C C . TRP A 1 86 ? 4.104 3.345 5.499 1.00 96.88 86 TRP A C 1
ATOM 675 O O . TRP A 1 86 ? 4.780 3.391 6.531 1.00 96.88 86 TRP A O 1
ATOM 685 N N . ASP A 1 87 ? 4.346 4.121 4.442 1.00 95.81 87 ASP A N 1
ATOM 686 C CA . ASP A 1 87 ? 5.474 5.053 4.346 1.00 95.81 87 ASP A CA 1
ATOM 687 C C . ASP A 1 87 ? 5.385 6.162 5.405 1.00 95.81 87 ASP A C 1
ATOM 689 O O . ASP A 1 87 ? 6.393 6.569 5.988 1.00 95.81 87 ASP A O 1
ATOM 693 N N . ASN A 1 88 ? 4.163 6.561 5.763 1.00 94.81 88 ASN A N 1
ATOM 694 C CA . ASN A 1 88 ? 3.883 7.454 6.882 1.00 94.81 88 ASN A CA 1
ATOM 695 C C . ASN A 1 88 ? 3.927 6.754 8.249 1.00 94.81 88 ASN A C 1
ATOM 697 O O . ASN A 1 88 ? 3.561 7.360 9.246 1.00 94.81 88 ASN A O 1
ATOM 701 N N . GLY A 1 89 ? 4.380 5.505 8.351 1.00 93.38 89 GLY A N 1
ATOM 702 C CA . GLY A 1 89 ? 4.645 4.846 9.629 1.00 93.38 89 GLY A CA 1
ATOM 703 C C . GLY A 1 89 ? 3.416 4.278 10.339 1.00 93.38 89 GLY A C 1
ATOM 704 O O . GLY A 1 89 ? 3.459 4.106 11.561 1.00 93.38 89 GLY A O 1
ATOM 705 N N . ALA A 1 90 ? 2.344 3.933 9.615 1.00 94.94 90 ALA A N 1
ATOM 706 C CA . ALA A 1 90 ? 1.138 3.322 10.193 1.00 94.94 90 ALA A CA 1
ATOM 707 C C . ALA A 1 90 ? 1.421 2.048 11.015 1.00 94.94 90 ALA A C 1
ATOM 709 O O . ALA A 1 90 ? 0.655 1.704 11.916 1.00 94.94 90 ALA A O 1
ATOM 710 N N . SER A 1 91 ? 2.518 1.341 10.744 1.00 93.62 91 SER A N 1
ATOM 711 C CA . SER A 1 91 ? 2.931 0.153 11.501 1.00 93.62 91 SER A CA 1
ATOM 712 C C . SER A 1 91 ? 3.441 0.459 12.906 1.00 93.62 91 SER A C 1
ATOM 714 O O . SER A 1 91 ? 3.371 -0.404 13.773 1.00 93.62 91 SER A O 1
ATOM 716 N N . SER A 1 92 ? 3.899 1.687 13.150 1.00 90.75 92 SER A N 1
ATOM 717 C CA . SER A 1 92 ? 4.398 2.130 14.456 1.00 90.75 92 SER A CA 1
ATOM 718 C C . SER A 1 92 ? 3.316 2.710 15.373 1.00 90.75 92 SER A C 1
ATOM 720 O O . SER A 1 92 ? 3.581 2.980 16.546 1.00 90.75 92 SER A O 1
ATOM 722 N N . LEU A 1 93 ? 2.105 2.919 14.849 1.00 91.50 93 LEU A N 1
ATOM 723 C CA . LEU A 1 93 ? 1.022 3.592 15.553 1.00 91.50 93 LEU A CA 1
ATOM 724 C C . LEU A 1 93 ? 0.042 2.581 16.152 1.00 91.50 93 LEU A C 1
ATOM 726 O O . LEU A 1 93 ? -0.887 2.147 15.477 1.00 91.50 93 LEU A O 1
ATOM 730 N N . GLU A 1 94 ? 0.232 2.235 17.421 1.00 93.00 94 GLU A N 1
ATOM 731 C CA . GLU A 1 94 ? -0.683 1.373 18.176 1.00 93.00 94 GLU A CA 1
ATOM 732 C C . GLU A 1 94 ? -1.931 2.138 18.630 1.00 93.00 94 GLU A C 1
ATOM 734 O O . GLU A 1 94 ? -1.837 3.155 19.326 1.00 93.00 94 GLU A O 1
ATOM 739 N N . LEU A 1 95 ? -3.103 1.631 18.243 1.00 91.94 95 LEU A N 1
ATOM 740 C CA . LEU A 1 95 ? -4.396 2.245 18.533 1.00 91.94 95 LEU A CA 1
ATOM 741 C C . LEU A 1 95 ? -5.314 1.250 19.221 1.00 91.94 95 LEU A C 1
ATOM 743 O O . LEU A 1 95 ? -5.469 0.119 18.751 1.00 91.94 95 LEU A O 1
ATOM 747 N N . GLU A 1 96 ? -6.003 1.693 20.264 1.00 93.00 96 GLU A N 1
ATOM 748 C CA . GLU A 1 96 ? -7.173 1.002 20.810 1.00 93.00 96 GLU A CA 1
ATOM 749 C C . GLU A 1 96 ? -8.383 1.154 19.878 1.00 93.00 96 GLU A C 1
ATOM 751 O O . GLU A 1 96 ? -8.466 2.092 19.079 1.00 93.00 96 GLU A O 1
ATOM 756 N N . GLY A 1 97 ? -9.390 0.283 20.017 1.00 91.62 97 GLY A N 1
ATOM 757 C CA . GLY A 1 97 ? -10.602 0.371 19.193 1.00 91.62 97 GLY A CA 1
ATOM 758 C C . GLY A 1 97 ? -11.319 1.724 19.294 1.00 91.62 97 GLY A C 1
ATOM 759 O O . GLY A 1 97 ? -11.856 2.221 18.306 1.00 91.62 97 GLY A O 1
ATOM 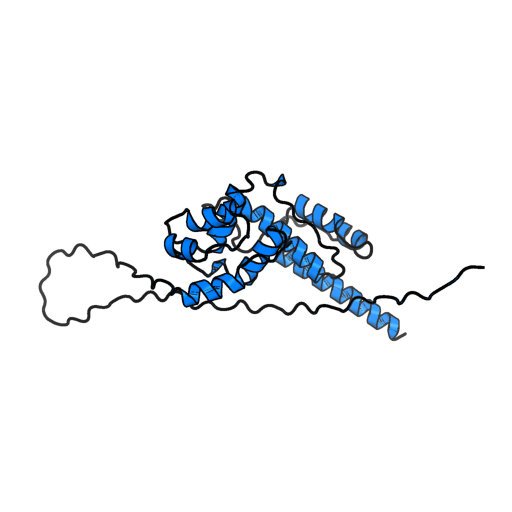760 N N . ARG A 1 98 ? -11.294 2.363 20.470 1.00 92.00 98 ARG A N 1
ATOM 761 C CA . ARG A 1 98 ? -11.874 3.700 20.700 1.00 92.00 98 ARG A CA 1
ATOM 762 C C . ARG A 1 98 ? -11.108 4.818 19.990 1.00 92.00 98 ARG A C 1
ATOM 764 O O . ARG A 1 98 ? -11.736 5.655 19.348 1.00 92.00 98 ARG A O 1
ATOM 771 N N . GLU A 1 99 ? -9.780 4.792 20.035 1.00 93.44 99 GLU A N 1
ATOM 772 C CA . GLU A 1 99 ? -8.919 5.757 19.338 1.00 93.44 99 GLU A CA 1
ATOM 773 C C . GLU A 1 99 ? -9.054 5.601 17.818 1.00 93.44 99 GLU A C 1
ATOM 775 O O . GLU A 1 99 ? -9.237 6.580 17.097 1.00 93.44 99 GLU A O 1
ATOM 780 N N . ALA A 1 100 ? -9.081 4.354 17.337 1.00 94.38 100 ALA A N 1
ATOM 781 C CA . ALA A 1 100 ? -9.298 4.039 15.929 1.00 94.38 100 ALA A CA 1
ATOM 782 C C . ALA A 1 100 ? -10.665 4.536 15.422 1.00 94.38 100 ALA A C 1
ATOM 784 O O . ALA A 1 100 ? -10.752 5.067 14.319 1.00 94.38 100 ALA A O 1
ATOM 785 N N . LYS A 1 101 ? -11.732 4.445 16.232 1.00 93.75 101 LYS A N 1
ATOM 786 C CA . LYS A 1 101 ? -13.038 5.052 15.900 1.00 93.75 101 LYS A CA 1
ATOM 787 C C . LYS A 1 101 ? -12.963 6.581 15.833 1.00 93.75 101 LYS A C 1
ATOM 789 O O . LYS A 1 101 ? -13.602 7.189 14.978 1.00 93.75 101 LYS A O 1
ATOM 794 N N . GLN A 1 102 ? -12.193 7.206 16.722 1.00 93.12 102 GLN A N 1
ATOM 795 C CA . GLN A 1 102 ? -12.038 8.663 16.778 1.00 93.12 102 GLN A CA 1
ATOM 796 C C . GLN A 1 102 ? -11.192 9.229 15.623 1.00 93.12 102 GLN A C 1
ATOM 798 O O . GLN A 1 102 ? -11.391 10.388 15.238 1.00 93.12 102 GLN A O 1
ATOM 803 N N . LEU A 1 103 ? -10.328 8.419 14.993 1.00 91.94 103 LEU A N 1
ATOM 804 C CA . LEU A 1 103 ? -9.666 8.792 13.735 1.00 91.94 103 LEU A CA 1
ATOM 805 C C . LEU A 1 103 ? -10.663 9.115 12.622 1.00 91.94 103 LEU A C 1
ATOM 807 O O . LEU A 1 103 ? -10.343 9.939 11.774 1.00 91.94 103 LEU A O 1
ATOM 811 N N . GLY A 1 104 ? -11.887 8.588 12.665 1.00 92.31 104 GLY A N 1
ATOM 812 C CA . GLY A 1 104 ? -12.943 8.920 11.711 1.00 92.31 104 GLY A CA 1
ATOM 813 C C . GLY A 1 104 ? -12.666 8.383 10.304 1.00 92.31 104 GLY A C 1
ATOM 814 O O . GLY A 1 104 ? -12.110 7.301 10.151 1.00 92.31 104 GLY A O 1
ATOM 815 N N . SER A 1 105 ? -13.098 9.120 9.276 1.00 94.00 105 SER A N 1
ATOM 816 C CA . SER A 1 105 ? -12.930 8.697 7.881 1.00 94.00 105 SER A CA 1
ATOM 817 C C . SER A 1 105 ? -11.490 8.903 7.412 1.00 94.00 105 SER A C 1
ATOM 819 O O . SER A 1 105 ? -11.003 10.035 7.430 1.00 94.00 105 SER A O 1
ATOM 821 N N . LEU A 1 106 ? -10.839 7.816 6.993 1.00 96.38 106 LEU A N 1
ATOM 822 C CA . LEU A 1 106 ? -9.502 7.824 6.395 1.00 96.38 106 LEU A CA 1
ATOM 823 C C . LEU A 1 106 ? -9.573 7.404 4.927 1.00 96.38 106 LEU A C 1
ATOM 825 O O . LEU A 1 106 ? -9.056 8.099 4.064 1.00 96.38 106 LEU A O 1
ATOM 829 N N . SER A 1 107 ? -10.262 6.304 4.634 1.00 95.12 107 SER A N 1
ATOM 830 C CA . SER A 1 107 ? -10.353 5.718 3.290 1.00 95.12 107 SER A CA 1
ATOM 831 C C . SER A 1 107 ? -11.344 6.432 2.370 1.00 95.12 107 SER A C 1
ATOM 833 O O . SER A 1 107 ? -11.290 6.247 1.158 1.00 95.12 107 SER A O 1
ATOM 835 N N . ARG A 1 108 ? -12.274 7.216 2.942 1.00 91.62 108 ARG A N 1
ATOM 836 C CA . ARG A 1 108 ? -13.479 7.755 2.275 1.00 91.62 108 ARG A CA 1
ATOM 837 C C . ARG A 1 108 ? -14.477 6.685 1.823 1.00 91.62 108 ARG A C 1
ATOM 839 O O . ARG A 1 108 ? -15.506 7.019 1.237 1.00 91.62 108 ARG A O 1
ATOM 846 N N . GLU A 1 109 ? -14.229 5.420 2.147 1.00 93.62 109 GLU A N 1
ATOM 847 C CA . GLU A 1 109 ? -15.168 4.322 1.979 1.00 93.62 109 GLU A CA 1
ATOM 848 C C . GLU A 1 109 ? -15.771 3.958 3.337 1.00 93.62 109 GLU A C 1
ATOM 850 O O . GLU A 1 109 ? -15.115 3.381 4.205 1.00 93.62 109 GLU A O 1
ATOM 855 N N . GLY A 1 110 ? -17.067 4.226 3.513 1.00 91.69 110 GLY A N 1
ATOM 856 C CA . GLY A 1 110 ? -17.732 4.023 4.804 1.00 91.69 110 GLY A CA 1
ATOM 857 C C . GLY A 1 110 ? -17.667 2.586 5.342 1.00 91.69 110 GLY A C 1
ATOM 858 O O . GLY A 1 110 ? -17.767 2.396 6.551 1.00 91.69 110 GLY A O 1
ATOM 859 N N . GLY A 1 111 ? -17.495 1.577 4.479 1.00 93.94 111 GLY A N 1
ATOM 860 C CA . GLY A 1 111 ? -17.285 0.186 4.898 1.00 93.94 111 GLY A CA 1
ATOM 861 C C . GLY A 1 111 ? -15.918 -0.035 5.550 1.00 93.94 111 GLY A C 1
ATOM 862 O O . GLY A 1 111 ? -15.842 -0.601 6.639 1.00 93.94 111 GLY A O 1
ATOM 863 N N . ILE A 1 112 ? -14.857 0.477 4.923 1.00 96.25 112 ILE A N 1
ATOM 864 C CA . ILE A 1 112 ? -13.480 0.370 5.420 1.00 96.25 112 ILE A CA 1
ATOM 865 C C . ILE A 1 112 ? -13.326 1.208 6.692 1.00 96.25 112 ILE A C 1
ATOM 867 O O . ILE A 1 112 ? -12.855 0.698 7.705 1.00 96.25 112 ILE A O 1
ATOM 871 N N . ASP A 1 113 ? -13.807 2.455 6.691 1.00 95.75 113 ASP A N 1
ATOM 872 C CA . ASP A 1 113 ? -13.689 3.360 7.843 1.00 95.75 113 ASP A CA 1
ATOM 873 C C . ASP A 1 113 ? -14.366 2.799 9.105 1.00 95.75 113 ASP A C 1
ATOM 875 O O . ASP A 1 113 ? -13.833 2.897 10.212 1.00 95.75 113 ASP A O 1
ATOM 879 N N . LYS A 1 114 ? -15.525 2.146 8.950 1.00 94.75 114 LYS A N 1
ATOM 880 C CA . LYS A 1 114 ? -16.196 1.459 10.064 1.00 94.75 114 LYS A CA 1
ATOM 881 C C . LYS A 1 114 ? -15.399 0.251 10.558 1.00 94.75 114 LYS A C 1
ATOM 883 O O . LYS A 1 114 ? -15.346 0.018 11.767 1.00 94.75 114 LYS A O 1
ATOM 888 N N . ALA A 1 115 ? -14.793 -0.512 9.649 1.00 95.94 115 ALA A N 1
ATOM 889 C CA . ALA A 1 115 ? -14.023 -1.705 9.990 1.00 95.94 115 ALA A CA 1
ATOM 890 C C . ALA A 1 115 ? -12.728 -1.376 10.762 1.00 95.94 115 ALA A C 1
ATOM 892 O O . ALA A 1 115 ? -12.381 -2.111 11.690 1.00 95.94 115 ALA A O 1
ATOM 893 N N . ILE A 1 116 ? -12.088 -0.227 10.496 1.00 95.75 116 ILE A N 1
ATOM 894 C CA . ILE A 1 116 ? -10.852 0.209 11.184 1.00 95.75 116 ILE A CA 1
ATOM 895 C C . ILE A 1 116 ? -11.053 0.278 12.707 1.00 95.75 116 ILE A C 1
ATOM 897 O O . ILE A 1 116 ? -10.217 -0.191 13.491 1.00 95.75 116 ILE A O 1
ATOM 901 N N . GLY A 1 117 ? -12.196 0.822 13.132 1.00 94.38 117 GLY A N 1
ATOM 902 C CA . GLY A 1 117 ? -12.574 0.961 14.539 1.00 94.38 117 GLY A CA 1
ATOM 903 C C . GLY A 1 117 ? -13.306 -0.245 15.139 1.00 94.38 117 GLY A C 1
ATOM 904 O O . GLY A 1 117 ? -13.667 -0.208 16.315 1.00 94.38 117 GLY A O 1
ATOM 905 N N . LYS A 1 118 ? -13.576 -1.305 14.368 1.00 94.56 118 LYS A N 1
ATOM 906 C CA . LYS A 1 118 ? -14.434 -2.427 14.795 1.00 94.56 118 LYS A CA 1
ATOM 907 C C . LYS A 1 118 ? -13.800 -3.274 15.901 1.00 94.56 118 LYS A C 1
ATOM 909 O O . LYS A 1 118 ? -14.484 -3.641 16.852 1.00 94.56 118 LYS A O 1
ATOM 914 N N . LYS A 1 119 ? -12.499 -3.569 15.793 1.00 91.00 119 LYS A N 1
ATOM 915 C CA . LYS A 1 119 ? -11.755 -4.382 16.772 1.00 91.00 119 LYS A CA 1
ATOM 916 C C . LYS A 1 119 ? -11.418 -3.563 18.022 1.00 91.00 119 LYS A C 1
ATOM 918 O O . LYS A 1 119 ? -10.810 -2.498 17.901 1.00 91.00 119 LYS A O 1
ATOM 923 N N . ALA A 1 120 ? -11.775 -4.084 19.200 1.00 90.69 120 ALA A N 1
ATOM 924 C CA . ALA A 1 120 ? -11.489 -3.456 20.493 1.00 90.69 120 ALA A CA 1
ATOM 925 C C . ALA A 1 120 ? -10.003 -3.548 20.887 1.00 90.69 120 ALA A C 1
ATOM 927 O O . ALA A 1 120 ? -9.455 -2.562 21.375 1.00 90.69 120 ALA A O 1
ATOM 928 N N . GLN A 1 121 ? -9.367 -4.694 20.612 1.00 90.19 121 GLN A N 1
ATOM 929 C CA . GLN A 1 121 ? -7.951 -4.976 20.882 1.00 90.19 121 GLN A CA 1
ATOM 930 C C . GLN A 1 121 ? -7.034 -3.876 20.342 1.00 90.19 121 GLN A C 1
ATOM 932 O O . GLN A 1 121 ? -7.279 -3.388 19.238 1.00 90.19 121 GLN A O 1
ATOM 937 N N . ALA A 1 122 ? -5.981 -3.525 21.085 1.00 90.56 122 ALA A N 1
ATOM 938 C CA . ALA A 1 122 ? -4.923 -2.638 20.611 1.00 90.56 122 ALA A CA 1
ATOM 939 C C . ALA A 1 122 ? -4.159 -3.284 19.443 1.00 90.56 122 ALA A C 1
ATOM 941 O O . ALA A 1 122 ? -3.697 -4.417 19.547 1.00 90.56 122 ALA A O 1
ATOM 942 N N . LEU A 1 123 ? -4.100 -2.580 18.315 1.00 92.56 123 LEU A N 1
ATOM 943 C CA . LEU A 1 123 ? -3.429 -3.021 17.095 1.00 92.56 123 LEU A CA 1
ATOM 944 C C . LEU A 1 123 ? -2.830 -1.808 16.392 1.00 92.56 123 LEU A C 1
ATOM 946 O O . LEU A 1 123 ? -3.452 -0.735 16.384 1.00 92.56 123 LEU A O 1
ATOM 950 N N . SER A 1 124 ? -1.707 -2.020 15.704 1.00 93.38 124 SER A N 1
ATOM 951 C CA . SER A 1 124 ? -1.148 -1.010 14.815 1.00 93.38 124 SER A CA 1
ATOM 952 C C . SER A 1 124 ? -2.169 -0.561 13.770 1.00 93.38 124 SER A C 1
ATOM 954 O O . SER A 1 124 ? -2.979 -1.357 13.269 1.00 93.38 124 SER A O 1
ATOM 956 N N . LEU A 1 125 ? -2.119 0.720 13.402 1.00 95.56 125 LEU A N 1
ATOM 957 C CA . LEU A 1 125 ? -2.954 1.270 12.339 1.00 95.56 125 LEU A CA 1
ATOM 958 C C . LEU A 1 125 ? -2.779 0.454 11.052 1.00 95.56 125 LEU A C 1
ATOM 960 O O . LEU A 1 125 ? -3.771 0.134 10.405 1.00 95.56 125 LEU A O 1
ATOM 964 N N . TRP A 1 126 ? -1.558 0.013 10.738 1.00 95.81 126 TRP A N 1
ATOM 965 C CA . TRP A 1 126 ? -1.293 -0.863 9.595 1.00 95.81 126 TRP A CA 1
ATOM 966 C C . TRP A 1 126 ? -2.115 -2.159 9.614 1.00 95.81 126 TRP A C 1
ATOM 968 O O . TRP A 1 126 ? -2.833 -2.450 8.656 1.00 95.81 126 TRP A O 1
ATOM 978 N N . ARG A 1 127 ? -2.104 -2.907 10.726 1.00 94.44 127 ARG A N 1
ATOM 979 C CA . ARG A 1 127 ? -2.889 -4.151 10.851 1.00 94.44 127 ARG A CA 1
ATOM 980 C C . ARG A 1 127 ? -4.393 -3.897 10.756 1.00 94.44 127 ARG A C 1
ATOM 982 O O . ARG A 1 127 ? -5.123 -4.707 10.173 1.00 94.44 127 ARG A O 1
ATOM 989 N N . ARG A 1 128 ? -4.868 -2.777 11.314 1.00 95.50 128 ARG A N 1
ATOM 990 C CA . ARG A 1 128 ? -6.274 -2.356 11.207 1.00 95.50 128 ARG A CA 1
ATOM 991 C C . ARG A 1 128 ? -6.653 -2.053 9.762 1.00 95.50 128 ARG A C 1
ATOM 993 O O . ARG A 1 128 ? -7.700 -2.522 9.318 1.00 95.50 128 ARG A O 1
ATOM 1000 N N . LEU A 1 129 ? -5.809 -1.328 9.032 1.00 96.62 129 LEU A N 1
ATOM 1001 C CA . LEU A 1 129 ? -6.019 -0.975 7.629 1.00 96.62 129 LEU A CA 1
ATOM 1002 C C . LEU A 1 129 ? -6.079 -2.221 6.739 1.00 96.62 129 LEU A C 1
ATOM 1004 O O . LEU A 1 129 ? -7.090 -2.420 6.067 1.00 96.62 129 LEU A O 1
ATOM 1008 N N . LEU A 1 130 ? -5.077 -3.105 6.811 1.00 96.06 130 LEU A N 1
ATOM 1009 C CA . LEU A 1 130 ? -5.058 -4.353 6.036 1.00 96.06 130 LEU A CA 1
ATOM 1010 C C . LEU A 1 130 ? -6.299 -5.215 6.317 1.00 96.06 130 LEU A C 1
ATOM 1012 O O . LEU A 1 130 ? -6.978 -5.649 5.388 1.00 96.06 130 LEU A O 1
ATOM 1016 N N . SER A 1 131 ? -6.660 -5.387 7.597 1.00 94.94 131 SER A N 1
ATOM 1017 C CA . SER A 1 131 ? -7.866 -6.137 7.988 1.00 94.94 131 SER A CA 1
ATOM 1018 C C . SER A 1 131 ? -9.149 -5.522 7.416 1.00 94.94 131 SER A C 1
ATOM 1020 O O . SER A 1 131 ? -10.038 -6.246 6.974 1.00 94.94 131 SER A O 1
ATOM 1022 N N . SER A 1 132 ? -9.253 -4.191 7.441 1.00 95.75 132 SER A N 1
ATOM 1023 C CA . SER A 1 132 ? -10.450 -3.457 7.010 1.00 95.75 132 SER A CA 1
ATOM 1024 C C . SER A 1 132 ? -10.625 -3.488 5.497 1.00 95.75 132 SER A C 1
ATOM 1026 O O . SER A 1 132 ? -11.740 -3.661 5.005 1.00 95.75 132 SER A O 1
ATOM 1028 N N . VAL A 1 133 ? -9.521 -3.371 4.756 1.00 97.12 133 VAL A N 1
ATOM 1029 C CA . VAL A 1 133 ? -9.515 -3.509 3.297 1.00 97.12 133 VAL A CA 1
ATOM 1030 C C . VAL A 1 133 ? -9.850 -4.946 2.902 1.00 97.12 133 VAL A C 1
ATOM 1032 O O . VAL A 1 133 ? -10.692 -5.135 2.029 1.00 97.12 133 VAL A O 1
ATOM 1035 N N . ARG A 1 134 ? -9.310 -5.960 3.594 1.00 95.62 134 ARG A N 1
ATOM 1036 C CA . ARG A 1 134 ? -9.676 -7.368 3.357 1.00 95.62 134 ARG A CA 1
ATOM 1037 C C . ARG A 1 134 ? -11.159 -7.650 3.617 1.00 95.62 134 ARG A C 1
ATOM 1039 O O . ARG A 1 134 ? -11.773 -8.393 2.861 1.00 95.62 134 ARG A O 1
ATOM 1046 N N . GLU A 1 135 ? -11.753 -7.061 4.660 1.00 94.94 135 GLU A N 1
ATOM 1047 C CA . GLU A 1 135 ? -13.195 -7.203 4.940 1.00 94.94 135 GLU A CA 1
ATOM 1048 C C . GLU A 1 135 ? -14.052 -6.595 3.814 1.00 94.94 135 GLU A C 1
ATOM 1050 O O . GLU A 1 135 ? -15.096 -7.145 3.462 1.00 94.94 135 GLU A O 1
ATOM 1055 N N . ARG A 1 136 ? -13.602 -5.484 3.218 1.00 95.69 136 ARG A N 1
ATOM 1056 C CA . ARG A 1 136 ? -14.285 -4.824 2.096 1.00 95.69 136 ARG A CA 1
ATOM 1057 C C . ARG A 1 136 ? -14.100 -5.548 0.759 1.00 95.69 136 ARG A C 1
ATOM 1059 O O . ARG A 1 136 ? -15.042 -5.553 -0.036 1.00 95.69 136 ARG A O 1
ATOM 1066 N N . TYR A 1 137 ? -12.918 -6.121 0.534 1.00 95.31 137 TYR A N 1
ATOM 1067 C CA . TYR A 1 137 ? -12.490 -6.795 -0.695 1.00 95.31 137 TYR A CA 1
ATOM 1068 C C . TYR A 1 137 ? -12.054 -8.240 -0.380 1.00 95.31 137 TYR A C 1
ATOM 1070 O O . TYR A 1 137 ? -10.852 -8.514 -0.282 1.00 95.31 137 TYR A O 1
ATOM 1078 N N . PRO A 1 138 ? -13.003 -9.182 -0.204 1.00 92.56 138 PRO A N 1
ATOM 1079 C CA . PRO A 1 138 ? -12.690 -10.542 0.241 1.00 92.56 138 PRO A CA 1
ATOM 1080 C C . PRO A 1 138 ? -11.814 -11.330 -0.736 1.00 92.56 138 PRO A C 1
ATOM 1082 O O . PRO A 1 138 ? -11.070 -12.213 -0.309 1.00 92.56 138 PRO A O 1
ATOM 1085 N N . PHE A 1 139 ? -11.877 -11.014 -2.034 1.00 92.12 139 PHE A N 1
ATOM 1086 C CA . PHE A 1 139 ? -11.100 -11.692 -3.065 1.00 92.12 139 PHE A CA 1
ATOM 1087 C C . PHE A 1 139 ? -9.967 -10.809 -3.575 1.00 92.12 139 PHE A C 1
ATOM 1089 O O . PHE A 1 139 ? -10.161 -9.640 -3.903 1.00 92.12 139 PHE A O 1
ATOM 1096 N N . ARG A 1 140 ? -8.775 -11.400 -3.721 1.00 90.25 140 ARG A N 1
ATOM 1097 C CA . ARG A 1 140 ? -7.564 -10.710 -4.199 1.00 90.25 140 ARG A CA 1
ATOM 1098 C C . ARG A 1 140 ? -7.764 -10.023 -5.547 1.00 90.25 140 ARG A C 1
ATOM 1100 O O . ARG A 1 140 ? -7.119 -9.018 -5.837 1.00 90.25 140 ARG A O 1
ATOM 1107 N N . GLN A 1 141 ? -8.620 -10.576 -6.396 1.00 88.75 141 GLN A N 1
ATOM 1108 C CA . GLN A 1 141 ? -8.930 -10.069 -7.729 1.00 88.75 141 GLN A CA 1
ATOM 1109 C C . GLN A 1 141 ? -9.714 -8.752 -7.694 1.00 88.75 141 GLN A C 1
ATOM 1111 O O . GLN A 1 141 ? -9.536 -7.954 -8.608 1.00 88.75 141 GLN A O 1
ATOM 1116 N N . ASP A 1 142 ? -10.490 -8.498 -6.638 1.00 90.31 142 ASP A N 1
ATOM 1117 C CA . ASP A 1 142 ? -11.297 -7.276 -6.499 1.00 90.31 142 ASP A CA 1
ATOM 1118 C C . ASP A 1 142 ? -10.435 -6.050 -6.168 1.00 90.31 142 ASP A C 1
ATOM 1120 O O . ASP A 1 142 ? -10.839 -4.906 -6.374 1.00 90.31 142 ASP A O 1
ATOM 1124 N N . LEU A 1 143 ? -9.233 -6.292 -5.644 1.00 92.44 143 LEU A N 1
ATOM 1125 C CA . LEU A 1 143 ? -8.280 -5.263 -5.272 1.00 92.44 143 LEU A CA 1
ATOM 1126 C C . LEU A 1 143 ? -7.314 -5.012 -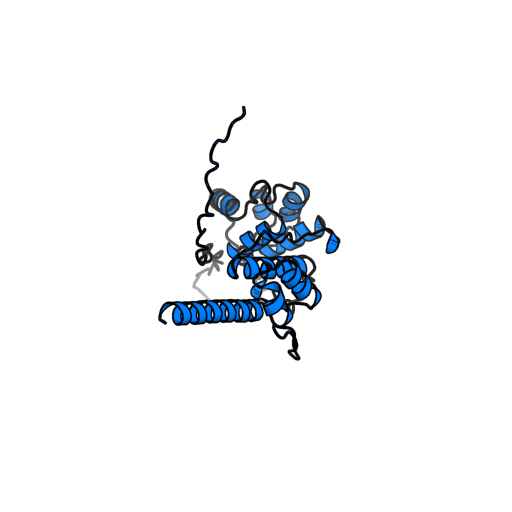6.437 1.00 92.44 143 LEU A C 1
ATOM 1128 O O . LEU A 1 143 ? -6.366 -5.767 -6.641 1.00 92.44 143 LEU A O 1
ATOM 1132 N N . GLU A 1 144 ? -7.554 -3.977 -7.239 1.00 86.81 144 GLU A N 1
ATOM 1133 C CA . GLU A 1 144 ? -6.715 -3.651 -8.401 1.00 86.81 144 GLU A CA 1
ATOM 1134 C C . GLU A 1 144 ? -5.488 -2.803 -8.020 1.00 86.81 144 GLU A C 1
ATOM 1136 O O . GLU A 1 144 ? -5.617 -1.749 -7.398 1.00 86.81 144 GLU A O 1
ATOM 1141 N N . CYS A 1 145 ? -4.299 -3.205 -8.486 1.00 88.12 145 CYS A N 1
ATOM 1142 C CA . CYS A 1 145 ? -3.137 -2.314 -8.582 1.00 88.12 145 CYS A CA 1
ATOM 1143 C C . CYS A 1 145 ? -3.111 -1.734 -9.993 1.00 88.12 145 CYS A C 1
ATOM 1145 O O . CYS A 1 145 ? -2.774 -2.452 -10.942 1.00 88.12 145 CYS A O 1
ATOM 1147 N N . ARG A 1 146 ? -3.468 -0.458 -10.148 1.00 83.62 146 ARG A N 1
ATOM 1148 C CA . ARG A 1 146 ? -3.362 0.211 -11.445 1.00 83.62 146 ARG A CA 1
ATOM 1149 C C . ARG A 1 146 ? -1.972 0.803 -11.574 1.00 83.62 146 ARG A C 1
ATOM 1151 O O . ARG A 1 146 ? -1.681 1.756 -10.857 1.00 83.62 146 ARG A O 1
ATOM 1158 N N . PRO A 1 147 ? -1.129 0.284 -12.483 1.00 75.62 147 PRO A N 1
ATOM 1159 C CA . PRO A 1 147 ? 0.114 0.964 -12.761 1.00 75.62 147 PRO A CA 1
ATOM 1160 C C . PRO A 1 147 ? -0.258 2.343 -13.294 1.00 75.62 147 PRO A C 1
ATOM 1162 O O . PRO A 1 147 ? -0.925 2.467 -14.326 1.00 75.62 147 PRO A O 1
ATOM 1165 N N . GLY A 1 148 ? 0.144 3.396 -12.582 1.00 70.94 148 GLY A N 1
ATOM 1166 C CA . GLY A 1 148 ? 0.195 4.715 -13.196 1.00 70.94 148 GLY A CA 1
ATOM 1167 C C . GLY A 1 148 ? 1.021 4.632 -14.484 1.00 70.94 148 GLY A C 1
ATOM 1168 O O . GLY A 1 148 ? 1.787 3.688 -14.682 1.00 70.94 148 GLY A O 1
ATOM 1169 N N . LYS A 1 149 ? 0.900 5.621 -15.374 1.00 78.25 149 LYS A N 1
ATOM 1170 C CA . LYS A 1 149 ? 1.831 5.756 -16.505 1.00 78.25 149 LYS A CA 1
ATOM 1171 C C . LYS A 1 149 ? 3.212 6.114 -15.950 1.00 78.25 149 LYS A C 1
ATOM 1173 O O . LYS A 1 149 ? 3.567 7.289 -15.892 1.00 78.25 149 LYS A O 1
ATOM 1178 N N . TRP A 1 150 ? 3.932 5.125 -15.434 1.00 85.44 150 TRP A N 1
ATOM 1179 C CA . TRP A 1 150 ? 5.232 5.326 -14.825 1.00 85.44 150 TRP A CA 1
ATOM 1180 C C . TRP A 1 150 ? 6.266 5.466 -15.927 1.00 85.44 150 TRP A C 1
ATOM 1182 O O . TRP A 1 150 ? 6.241 4.709 -16.883 1.00 85.44 150 TRP A O 1
ATOM 1192 N N . THR A 1 151 ? 7.131 6.471 -15.828 1.00 86.88 151 THR A N 1
ATOM 1193 C CA . THR A 1 151 ? 8.168 6.766 -16.832 1.00 86.88 151 THR A CA 1
ATOM 1194 C C . THR A 1 151 ? 9.575 6.754 -16.244 1.00 86.88 151 THR A C 1
ATOM 1196 O O . THR A 1 151 ? 10.527 6.923 -16.992 1.00 86.88 151 THR A O 1
ATOM 1199 N N . THR A 1 152 ? 9.703 6.581 -14.927 1.00 90.56 152 THR A N 1
ATOM 1200 C CA . THR A 1 152 ? 10.979 6.530 -14.195 1.00 90.56 152 THR A CA 1
ATOM 1201 C C . THR A 1 152 ? 11.045 5.244 -13.382 1.00 90.56 152 THR A C 1
ATOM 1203 O O . THR A 1 152 ? 9.989 4.691 -13.035 1.00 90.56 152 THR A O 1
ATOM 1206 N N . MET A 1 153 ? 12.249 4.771 -13.050 1.00 91.38 153 MET A N 1
ATOM 1207 C CA . MET A 1 153 ? 12.367 3.534 -12.278 1.00 91.38 153 MET A CA 1
ATOM 1208 C C . MET A 1 153 ? 11.801 3.667 -10.870 1.00 91.38 153 MET A C 1
ATOM 1210 O O . MET A 1 153 ? 11.217 2.705 -10.386 1.00 91.38 153 MET A O 1
ATOM 1214 N N . GLU A 1 154 ? 11.829 4.838 -10.233 1.00 93.06 154 GLU A N 1
ATOM 1215 C CA . GLU A 1 154 ? 11.215 5.033 -8.909 1.00 93.06 154 GLU A CA 1
ATOM 1216 C C . GLU A 1 154 ? 9.706 4.823 -8.944 1.00 93.06 154 GLU A C 1
ATOM 1218 O O . GLU A 1 154 ? 9.128 4.250 -8.022 1.00 93.06 154 GLU A O 1
ATOM 1223 N N . ARG A 1 155 ? 9.045 5.258 -10.022 1.00 93.00 155 ARG A N 1
ATOM 1224 C CA . ARG A 1 155 ? 7.611 5.014 -10.207 1.00 93.00 155 ARG A CA 1
ATOM 1225 C C . ARG A 1 155 ? 7.330 3.536 -10.493 1.00 93.00 155 ARG A C 1
ATOM 1227 O O . ARG A 1 155 ? 6.308 3.029 -10.035 1.00 93.00 155 ARG A O 1
ATOM 1234 N N . GLY A 1 156 ? 8.238 2.844 -11.182 1.00 94.00 156 GLY A N 1
ATOM 1235 C CA . GLY A 1 156 ? 8.196 1.389 -11.331 1.00 94.00 156 GLY A CA 1
ATOM 1236 C C . GLY A 1 156 ? 8.370 0.655 -9.994 1.00 94.00 156 GLY A C 1
ATOM 1237 O O . GLY A 1 156 ? 7.572 -0.218 -9.658 1.00 94.00 156 GLY A O 1
ATOM 1238 N N . ILE A 1 157 ? 9.354 1.053 -9.187 1.00 94.88 157 ILE A N 1
ATOM 1239 C CA . ILE A 1 157 ? 9.601 0.521 -7.839 1.00 94.88 157 ILE A CA 1
ATOM 1240 C C . ILE A 1 157 ? 8.376 0.743 -6.952 1.00 94.88 157 ILE A C 1
ATOM 1242 O O . ILE A 1 157 ? 7.929 -0.183 -6.280 1.00 94.88 157 ILE A O 1
ATOM 1246 N N . GLN A 1 158 ? 7.769 1.930 -7.003 1.00 95.31 158 GLN A N 1
ATOM 1247 C CA . GLN A 1 158 ? 6.523 2.195 -6.287 1.00 95.31 158 GLN A CA 1
ATOM 1248 C C . GLN A 1 158 ? 5.417 1.217 -6.709 1.00 95.31 158 GLN A C 1
ATOM 1250 O O . GLN A 1 158 ? 4.732 0.674 -5.847 1.00 95.31 158 GLN A O 1
ATOM 1255 N N . TYR A 1 159 ? 5.271 0.927 -8.007 1.00 95.62 159 TYR A N 1
ATOM 1256 C CA . TYR A 1 159 ? 4.293 -0.056 -8.484 1.00 95.62 159 TYR A CA 1
ATOM 1257 C C . TYR A 1 159 ? 4.588 -1.483 -7.984 1.00 95.62 159 TYR A C 1
ATOM 1259 O O . TYR A 1 159 ? 3.660 -2.210 -7.628 1.00 95.62 159 TYR A O 1
ATOM 1267 N N . MET A 1 160 ? 5.861 -1.884 -7.878 1.00 95.50 160 MET A N 1
ATOM 1268 C CA . MET A 1 160 ? 6.239 -3.157 -7.243 1.00 95.50 160 MET A CA 1
ATOM 1269 C C . MET A 1 160 ? 5.822 -3.215 -5.769 1.00 95.50 160 MET A C 1
ATOM 1271 O O . MET A 1 160 ? 5.234 -4.209 -5.337 1.00 95.50 160 MET A O 1
ATOM 1275 N N . ARG A 1 161 ? 6.053 -2.137 -5.012 1.00 96.88 161 ARG A N 1
ATOM 1276 C CA . ARG A 1 161 ? 5.623 -2.021 -3.607 1.00 96.88 161 ARG A CA 1
ATOM 1277 C C . ARG A 1 161 ? 4.100 -2.062 -3.476 1.00 96.88 161 ARG A C 1
ATOM 1279 O O . ARG A 1 161 ? 3.574 -2.710 -2.576 1.00 96.88 161 ARG A O 1
ATOM 1286 N N . GLU A 1 162 ? 3.367 -1.441 -4.401 1.00 96.69 162 GLU A N 1
ATOM 1287 C CA . GLU A 1 162 ? 1.901 -1.521 -4.454 1.00 96.69 162 GLU A CA 1
ATOM 1288 C C . GLU A 1 162 ? 1.409 -2.959 -4.682 1.00 96.69 162 GLU A C 1
ATOM 1290 O O . GLU A 1 162 ? 0.461 -3.405 -4.029 1.00 96.69 162 GLU A O 1
ATOM 1295 N N . LEU A 1 163 ? 2.061 -3.713 -5.574 1.00 95.94 163 LEU A N 1
ATOM 1296 C CA . LEU A 1 163 ? 1.765 -5.134 -5.770 1.00 95.94 163 LEU A CA 1
ATOM 1297 C C . LEU A 1 163 ? 2.017 -5.940 -4.489 1.00 95.94 163 LEU A C 1
ATOM 1299 O O . LEU A 1 163 ? 1.211 -6.808 -4.161 1.00 95.94 163 LEU A O 1
ATOM 1303 N N . ALA A 1 164 ? 3.077 -5.630 -3.742 1.00 96.62 164 ALA A N 1
ATOM 1304 C CA . ALA A 1 164 ? 3.377 -6.281 -2.470 1.00 96.62 164 ALA A CA 1
ATOM 1305 C C . ALA A 1 164 ? 2.349 -5.963 -1.380 1.00 96.62 164 ALA A C 1
ATOM 1307 O O . ALA A 1 164 ? 1.838 -6.882 -0.742 1.00 96.62 164 ALA A O 1
ATOM 1308 N N . VAL A 1 165 ? 1.951 -4.695 -1.226 1.00 97.06 165 VAL A N 1
ATOM 1309 C CA . VAL A 1 165 ? 0.868 -4.298 -0.308 1.00 97.06 165 VAL A CA 1
ATOM 1310 C C . VAL A 1 165 ? -0.419 -5.060 -0.622 1.00 97.06 165 VAL A C 1
ATOM 1312 O O . VAL A 1 165 ? -1.098 -5.534 0.290 1.00 97.06 165 VAL A O 1
ATOM 1315 N N . ARG A 1 166 ? -0.750 -5.234 -1.907 1.00 96.25 166 ARG A N 1
ATOM 1316 C CA . ARG A 1 166 ? -1.906 -6.037 -2.320 1.00 96.25 166 ARG A CA 1
ATOM 1317 C C . ARG A 1 166 ? -1.798 -7.490 -1.869 1.00 96.25 166 ARG A C 1
ATOM 1319 O O . ARG A 1 166 ? -2.812 -8.038 -1.452 1.00 96.25 166 ARG A O 1
ATOM 1326 N N . GLU A 1 167 ? -0.628 -8.118 -1.945 1.00 94.38 167 GLU A N 1
ATOM 1327 C CA . GLU A 1 167 ? -0.443 -9.480 -1.424 1.00 94.38 167 GLU A CA 1
ATOM 1328 C C . GLU A 1 167 ? -0.586 -9.512 0.106 1.00 94.38 167 GLU A C 1
ATOM 1330 O O . GLU A 1 167 ? -1.320 -10.352 0.635 1.00 94.38 167 GLU A O 1
ATOM 1335 N N . MET A 1 168 ? -0.002 -8.534 0.803 1.00 94.75 168 MET A N 1
ATOM 1336 C CA . MET A 1 168 ? -0.058 -8.420 2.265 1.00 94.75 168 MET A CA 1
ATOM 1337 C C . MET A 1 168 ? -1.475 -8.275 2.821 1.00 94.75 168 MET A C 1
ATOM 1339 O O . MET A 1 168 ? -1.752 -8.780 3.907 1.00 94.75 168 MET A O 1
ATOM 1343 N N . VAL A 1 169 ? -2.399 -7.633 2.095 1.00 96.00 169 VAL A N 1
ATOM 1344 C CA . VAL A 1 169 ? -3.819 -7.562 2.502 1.00 96.00 169 VAL A CA 1
ATOM 1345 C C . VAL A 1 169 ? -4.401 -8.959 2.743 1.00 96.00 169 VAL A C 1
ATOM 1347 O O . VAL A 1 169 ? -5.251 -9.121 3.617 1.00 96.00 169 VAL A O 1
ATOM 1350 N N . TYR A 1 170 ? -3.930 -9.975 2.017 1.00 93.62 170 TYR A N 1
ATOM 1351 C CA . TYR A 1 170 ? -4.427 -11.352 2.097 1.00 93.62 170 TYR A CA 1
ATOM 1352 C C . TYR A 1 170 ? -3.522 -12.292 2.891 1.00 93.62 170 TYR A C 1
ATOM 1354 O O . TYR A 1 170 ? -3.797 -13.491 2.933 1.00 93.62 170 TYR A O 1
ATOM 1362 N N . TYR A 1 171 ? -2.478 -11.775 3.534 1.00 91.25 171 TYR A N 1
ATOM 1363 C CA . TYR A 1 171 ? -1.692 -12.550 4.483 1.00 91.25 171 TYR A CA 1
ATOM 1364 C C . TYR A 1 171 ? -2.516 -12.918 5.713 1.00 91.25 171 TYR A C 1
ATOM 1366 O O . TYR A 1 171 ? -3.472 -12.232 6.096 1.00 91.25 171 TYR A O 1
ATOM 1374 N N . ASP A 1 172 ? -2.154 -14.048 6.312 1.00 85.50 172 ASP A N 1
ATOM 1375 C CA . ASP A 1 172 ? -2.705 -14.441 7.596 1.00 85.50 172 ASP A CA 1
ATOM 1376 C C . ASP A 1 172 ? -2.127 -13.510 8.676 1.00 85.50 172 ASP A C 1
ATOM 1378 O O . ASP A 1 172 ? -0.909 -13.509 8.870 1.00 85.50 172 ASP A O 1
ATOM 1382 N N . PRO A 1 173 ? -2.953 -12.685 9.351 1.00 73.94 173 PRO A N 1
ATOM 1383 C CA . PRO A 1 173 ? -2.469 -11.746 10.359 1.00 73.94 173 PRO A CA 1
ATOM 1384 C C . PRO A 1 173 ? -1.816 -12.429 11.567 1.00 73.94 173 PRO A C 1
ATOM 1386 O O . PRO A 1 173 ? -1.062 -11.760 12.275 1.00 73.94 173 PRO A O 1
ATOM 1389 N N . ASP A 1 174 ? -2.098 -13.714 11.797 1.00 78.56 174 ASP A N 1
ATOM 1390 C CA . ASP A 1 174 ? -1.571 -14.479 12.930 1.00 78.56 174 ASP A CA 1
ATOM 1391 C C . ASP A 1 174 ? -0.268 -15.221 12.576 1.00 78.56 174 ASP A C 1
ATOM 1393 O O . ASP A 1 174 ? 0.417 -15.757 13.450 1.00 78.56 174 ASP A O 1
ATOM 1397 N N . ASN A 1 175 ? 0.125 -15.219 11.298 1.00 83.50 175 ASN A N 1
ATOM 1398 C CA . ASN A 1 175 ? 1.363 -15.842 10.857 1.00 83.50 175 ASN A CA 1
ATOM 1399 C C . ASN A 1 175 ? 2.557 -14.888 11.018 1.00 83.50 175 ASN A C 1
ATOM 1401 O O . ASN A 1 175 ? 2.851 -14.069 10.148 1.00 83.50 175 ASN A O 1
ATOM 1405 N N . ALA A 1 176 ? 3.293 -15.054 12.118 1.00 78.75 176 ALA A N 1
ATOM 1406 C CA . ALA A 1 176 ? 4.487 -14.267 12.433 1.00 78.75 176 ALA A CA 1
ATOM 1407 C C . ALA A 1 176 ? 5.668 -14.465 11.460 1.00 78.75 176 ALA A C 1
ATOM 1409 O O . ALA A 1 176 ? 6.620 -13.693 11.516 1.00 78.75 176 ALA A O 1
ATOM 1410 N N . GLN A 1 177 ? 5.626 -15.479 10.588 1.00 81.19 177 GLN A N 1
ATOM 1411 C CA . GLN A 1 177 ? 6.663 -15.719 9.577 1.00 81.19 177 GLN A CA 1
ATOM 1412 C C . GLN A 1 177 ? 6.476 -14.855 8.322 1.00 81.19 177 GLN A C 1
ATOM 1414 O O . GLN A 1 177 ? 7.348 -14.844 7.456 1.00 81.19 177 GLN A O 1
ATOM 1419 N N . LEU A 1 178 ? 5.336 -14.166 8.181 1.00 83.38 178 LEU A N 1
ATOM 1420 C CA . LEU A 1 178 ? 5.072 -13.331 7.013 1.00 83.38 178 LEU A CA 1
ATOM 1421 C C . LEU A 1 178 ? 5.681 -11.930 7.177 1.00 83.38 178 LEU A C 1
ATOM 1423 O O . LEU A 1 178 ? 5.587 -11.342 8.260 1.00 83.38 178 LEU A O 1
ATOM 1427 N N . PRO A 1 179 ? 6.246 -11.360 6.096 1.00 85.06 179 PRO A N 1
ATOM 1428 C CA . PRO A 1 179 ? 6.781 -10.007 6.113 1.00 85.06 179 PRO A CA 1
ATOM 1429 C C . PRO A 1 179 ? 5.745 -8.988 6.581 1.00 85.06 179 PRO A C 1
ATOM 1431 O O . PRO A 1 179 ? 4.591 -8.988 6.140 1.00 85.06 179 PRO A O 1
ATOM 1434 N N . THR A 1 180 ? 6.173 -8.095 7.473 1.00 87.88 180 THR A N 1
ATOM 1435 C CA . THR A 1 180 ? 5.354 -6.952 7.903 1.00 87.88 180 THR A CA 1
ATOM 1436 C C . THR A 1 180 ? 5.640 -5.711 7.058 1.00 87.88 180 THR A C 1
ATOM 1438 O O . THR A 1 180 ? 4.782 -4.830 7.003 1.00 87.88 180 THR A O 1
ATOM 1441 N N . ASP A 1 181 ? 6.798 -5.657 6.392 1.00 93.62 181 ASP A N 1
ATOM 1442 C CA . ASP A 1 181 ? 7.215 -4.594 5.476 1.00 93.62 181 ASP A CA 1
ATOM 1443 C C . ASP A 1 181 ? 6.926 -4.983 4.010 1.00 93.62 181 ASP A C 1
ATOM 1445 O O . ASP A 1 181 ? 7.339 -6.066 3.587 1.00 93.62 181 ASP A O 1
ATOM 1449 N N . PRO A 1 182 ? 6.242 -4.135 3.212 1.00 96.00 182 PRO A N 1
ATOM 1450 C CA . PRO A 1 182 ? 6.108 -4.320 1.768 1.00 96.00 182 PRO A CA 1
ATOM 1451 C C . PRO A 1 182 ? 7.433 -4.535 1.034 1.00 96.00 182 PRO A C 1
ATOM 1453 O O . PRO A 1 182 ? 7.446 -5.255 0.039 1.00 96.00 182 PRO A O 1
ATOM 1456 N N . ASP A 1 183 ? 8.528 -3.941 1.510 1.00 96.88 183 ASP A N 1
ATOM 1457 C CA . ASP A 1 183 ? 9.848 -4.038 0.879 1.00 96.88 183 ASP A CA 1
ATOM 1458 C C . ASP A 1 183 ? 10.510 -5.418 1.110 1.00 96.88 183 ASP A C 1
ATOM 1460 O O . ASP A 1 183 ? 11.317 -5.879 0.302 1.00 96.88 183 ASP A O 1
ATOM 1464 N N . GLU A 1 184 ? 10.093 -6.140 2.152 1.00 95.50 184 GLU A N 1
ATOM 1465 C CA . GLU A 1 184 ? 10.564 -7.492 2.490 1.00 95.50 184 GLU A CA 1
ATOM 1466 C C . GLU A 1 184 ? 9.726 -8.605 1.836 1.00 95.50 184 GLU A C 1
ATOM 1468 O O . GLU A 1 184 ? 10.047 -9.790 1.945 1.00 95.50 184 GLU A O 1
ATOM 1473 N N . VAL A 1 185 ? 8.631 -8.259 1.152 1.00 94.69 185 VAL A N 1
ATOM 1474 C CA . VAL A 1 185 ? 7.775 -9.246 0.485 1.00 94.69 185 VAL A CA 1
ATOM 1475 C C . VAL A 1 185 ? 8.542 -9.928 -0.645 1.00 94.69 185 VAL A C 1
ATOM 1477 O O . VAL A 1 185 ? 9.074 -9.267 -1.536 1.00 94.69 185 VAL A O 1
ATOM 1480 N N . GLN A 1 186 ? 8.547 -11.263 -0.649 1.00 93.75 186 GLN A N 1
ATOM 1481 C CA . GLN A 1 186 ? 9.043 -12.036 -1.784 1.00 93.75 186 GLN A CA 1
ATOM 1482 C C . GLN A 1 186 ? 8.191 -11.737 -3.017 1.00 93.75 186 GLN A C 1
ATOM 1484 O O . GLN A 1 186 ? 6.973 -11.949 -3.037 1.00 93.75 186 GLN A O 1
ATOM 1489 N N . CYS A 1 187 ? 8.831 -11.234 -4.064 1.00 91.62 187 CYS A N 1
ATOM 1490 C CA . CYS A 1 187 ? 8.161 -10.964 -5.315 1.00 91.62 187 CYS A CA 1
ATOM 1491 C C . CYS A 1 187 ? 7.774 -12.305 -5.950 1.00 91.62 187 CYS A C 1
ATOM 1493 O O . CYS A 1 187 ? 8.592 -13.204 -6.107 1.00 91.62 187 CYS A O 1
ATOM 1495 N N . THR A 1 188 ? 6.511 -12.461 -6.334 1.00 90.38 188 THR A N 1
ATOM 1496 C CA . THR A 1 188 ? 6.048 -13.683 -7.002 1.00 90.38 188 THR A CA 1
ATOM 1497 C C . THR A 1 188 ? 6.154 -13.546 -8.519 1.00 90.38 188 THR A C 1
ATOM 1499 O O . THR A 1 188 ? 6.114 -12.441 -9.064 1.00 90.38 188 THR A O 1
ATOM 1502 N N . GLN A 1 189 ? 6.209 -14.667 -9.242 1.00 89.44 189 GLN A N 1
ATOM 1503 C CA . GLN A 1 189 ? 6.222 -14.637 -10.707 1.00 89.44 189 GLN A CA 1
ATOM 1504 C C . GLN A 1 189 ? 5.008 -13.880 -11.308 1.00 89.44 189 GLN A C 1
ATOM 1506 O O . GLN A 1 189 ? 5.202 -13.102 -12.244 1.00 89.44 189 GLN A O 1
ATOM 1511 N N . PRO A 1 190 ? 3.768 -14.004 -10.782 1.00 90.62 190 PRO A N 1
ATOM 1512 C CA . PRO A 1 190 ? 2.652 -13.162 -11.220 1.00 90.62 190 PRO A CA 1
ATOM 1513 C C . PRO A 1 190 ? 2.841 -11.661 -10.954 1.00 90.62 190 PRO A C 1
ATOM 1515 O O . PRO A 1 190 ? 2.414 -10.853 -11.780 1.00 90.62 190 PRO A O 1
ATOM 1518 N N . MET A 1 191 ? 3.460 -11.272 -9.831 1.00 92.62 191 MET A N 1
ATOM 1519 C CA . MET A 1 191 ? 3.790 -9.863 -9.563 1.00 92.62 191 MET A CA 1
ATOM 1520 C C . MET A 1 191 ? 4.787 -9.342 -10.598 1.00 92.62 191 MET A C 1
ATOM 1522 O O . MET A 1 191 ? 4.543 -8.301 -11.206 1.00 92.62 191 MET A O 1
ATOM 1526 N N . TRP A 1 192 ? 5.852 -10.105 -10.854 1.00 91.50 192 TRP A N 1
ATOM 1527 C CA . TRP A 1 192 ? 6.864 -9.760 -11.848 1.00 91.50 192 TRP A CA 1
ATOM 1528 C C . TRP A 1 192 ? 6.262 -9.559 -13.239 1.00 91.50 192 TRP A C 1
ATOM 1530 O O . TRP A 1 192 ? 6.496 -8.537 -13.879 1.00 91.50 192 TRP A O 1
ATOM 1540 N N . TRP A 1 193 ? 5.411 -10.482 -13.692 1.00 90.19 193 TRP A N 1
ATOM 1541 C CA . TRP A 1 193 ? 4.778 -10.342 -15.003 1.00 90.19 193 TRP A CA 1
ATOM 1542 C C . TRP A 1 193 ? 3.870 -9.119 -15.101 1.00 90.19 193 TRP A C 1
ATOM 1544 O O . TRP A 1 193 ? 3.894 -8.439 -16.125 1.00 90.19 193 TRP A O 1
ATOM 1554 N N . LYS A 1 194 ? 3.114 -8.791 -14.046 1.00 92.31 194 LYS A N 1
ATOM 1555 C CA . LYS A 1 194 ? 2.319 -7.552 -14.011 1.00 92.31 194 LYS A CA 1
ATOM 1556 C C . LYS A 1 194 ? 3.193 -6.303 -14.094 1.00 92.31 194 LYS A C 1
ATOM 1558 O O . LYS A 1 194 ? 2.821 -5.348 -14.769 1.00 92.31 194 LYS A O 1
ATOM 1563 N N . PHE A 1 195 ? 4.344 -6.313 -13.431 1.00 92.56 195 PHE A N 1
ATOM 1564 C CA . PHE A 1 195 ? 5.313 -5.224 -13.483 1.00 92.56 195 PHE A CA 1
ATOM 1565 C C . PHE A 1 195 ? 5.932 -5.051 -14.872 1.00 92.56 195 PHE A C 1
ATOM 1567 O O . PHE A 1 195 ? 5.889 -3.958 -15.429 1.00 92.56 195 PHE A O 1
ATOM 1574 N N . VAL A 1 196 ? 6.427 -6.129 -15.483 1.00 91.00 196 VAL A N 1
ATOM 1575 C CA . VAL A 1 196 ? 7.006 -6.080 -16.836 1.00 91.00 196 VAL A CA 1
ATOM 1576 C C . VAL A 1 196 ? 5.966 -5.627 -17.866 1.00 91.00 196 VAL A C 1
ATOM 1578 O O . VAL A 1 196 ? 6.275 -4.819 -18.738 1.00 91.00 196 VAL A O 1
ATOM 1581 N N . GLN A 1 197 ? 4.718 -6.093 -17.751 1.00 90.62 197 GLN A N 1
ATOM 1582 C CA . GLN A 1 197 ? 3.623 -5.687 -18.640 1.00 90.62 197 GLN A CA 1
ATOM 1583 C C . GLN A 1 197 ? 3.214 -4.220 -18.479 1.00 90.62 197 GLN A C 1
ATOM 1585 O O . GLN A 1 197 ? 2.660 -3.644 -19.414 1.00 90.62 197 GLN A O 1
ATOM 1590 N N . SER A 1 198 ? 3.458 -3.614 -17.315 1.00 91.19 198 SER A N 1
ATOM 1591 C CA . SER A 1 198 ? 3.168 -2.198 -17.093 1.00 91.19 198 SER A CA 1
ATOM 1592 C C . SER A 1 198 ? 4.308 -1.269 -17.504 1.00 91.19 198 SER A C 1
ATOM 1594 O O . SER A 1 198 ? 4.119 -0.052 -17.518 1.00 91.19 198 SER A O 1
ATOM 1596 N N . ALA A 1 199 ? 5.474 -1.825 -17.840 1.00 90.31 199 ALA A N 1
ATOM 1597 C CA . ALA A 1 199 ? 6.661 -1.048 -18.133 1.00 90.31 199 ALA A CA 1
ATOM 1598 C C . ALA A 1 199 ? 6.533 -0.209 -19.411 1.00 90.31 199 ALA A C 1
ATOM 1600 O O . ALA A 1 199 ? 6.016 -0.695 -20.423 1.00 90.31 199 ALA A O 1
ATOM 1601 N N . PRO A 1 200 ? 7.075 1.025 -19.415 1.00 88.06 200 PRO A N 1
ATOM 1602 C CA . PRO A 1 200 ? 7.329 1.776 -20.637 1.00 88.06 200 PRO A CA 1
ATOM 1603 C C . PRO A 1 200 ? 8.051 0.939 -21.681 1.00 88.06 200 PRO A C 1
ATOM 1605 O O . PRO A 1 200 ? 8.954 0.173 -21.344 1.00 88.06 200 PRO A O 1
ATOM 1608 N N . SER A 1 201 ? 7.738 1.185 -22.954 1.00 86.44 201 SER A N 1
ATOM 1609 C CA . SER A 1 201 ? 8.384 0.514 -24.091 1.00 86.44 201 SER A CA 1
ATOM 1610 C C . SER A 1 201 ? 9.913 0.588 -24.049 1.00 86.44 201 SER A C 1
ATOM 1612 O O . SER A 1 201 ? 10.580 -0.340 -24.498 1.00 86.44 201 SER A O 1
ATOM 1614 N N . LEU A 1 202 ? 10.465 1.664 -23.474 1.00 84.62 202 LEU A N 1
ATOM 1615 C CA . LEU A 1 202 ? 11.901 1.850 -23.263 1.00 84.62 202 LEU A CA 1
ATOM 1616 C C . LEU A 1 202 ? 12.527 0.750 -22.388 1.00 84.62 202 LEU A C 1
ATOM 1618 O O . LEU A 1 202 ? 13.671 0.369 -22.613 1.00 84.62 202 LEU A O 1
ATOM 1622 N N . TYR A 1 203 ? 11.784 0.237 -21.406 1.00 84.75 203 TYR A N 1
ATOM 1623 C CA . TYR A 1 203 ? 12.279 -0.720 -20.416 1.00 84.75 203 TYR A CA 1
ATOM 1624 C C . TYR A 1 203 ? 11.765 -2.143 -20.638 1.00 84.75 203 TYR A C 1
ATOM 1626 O O . TYR A 1 203 ? 12.382 -3.078 -20.136 1.00 84.75 203 TYR A O 1
ATOM 1634 N N . THR A 1 204 ? 10.678 -2.336 -21.395 1.00 85.06 204 THR A N 1
ATOM 1635 C CA . THR A 1 204 ? 9.995 -3.635 -21.537 1.00 85.06 204 THR A CA 1
ATOM 1636 C C . THR A 1 204 ? 10.949 -4.781 -21.883 1.00 85.06 204 THR A C 1
ATOM 1638 O O . THR A 1 204 ? 10.938 -5.805 -21.207 1.00 85.06 204 THR A O 1
ATOM 1641 N N . ASN A 1 205 ? 11.805 -4.612 -22.897 1.00 84.88 205 ASN A N 1
ATOM 1642 C CA . ASN A 1 205 ? 12.720 -5.674 -23.331 1.00 84.88 205 ASN A CA 1
ATOM 1643 C C . ASN A 1 205 ? 13.804 -5.961 -22.285 1.00 84.88 205 ASN A C 1
ATOM 1645 O O . ASN A 1 205 ? 14.076 -7.118 -21.982 1.00 84.88 205 ASN A O 1
ATOM 1649 N N . SER A 1 206 ? 14.395 -4.915 -21.707 1.00 85.12 206 SER A N 1
ATOM 1650 C CA . SER A 1 206 ? 15.442 -5.043 -20.690 1.00 85.12 206 SER A CA 1
ATOM 1651 C C . SER A 1 206 ? 14.919 -5.723 -19.428 1.00 85.12 206 SER A C 1
ATOM 1653 O O . SER A 1 206 ? 15.570 -6.615 -18.891 1.00 85.12 206 SER A O 1
ATOM 1655 N N . LEU A 1 207 ? 13.717 -5.349 -18.984 1.00 87.00 207 LEU A N 1
ATOM 1656 C CA . LEU A 1 207 ? 13.065 -5.954 -17.826 1.00 87.00 207 LEU A CA 1
ATOM 1657 C C . LEU A 1 207 ? 12.630 -7.390 -18.111 1.00 87.00 207 LEU A C 1
ATOM 1659 O O . LEU A 1 207 ? 12.785 -8.240 -17.249 1.00 87.00 207 LEU A O 1
ATOM 1663 N N . ALA A 1 208 ? 12.155 -7.706 -19.317 1.00 85.62 208 ALA A N 1
ATOM 1664 C CA . ALA A 1 208 ? 11.810 -9.083 -19.675 1.00 85.62 208 ALA A CA 1
ATOM 1665 C C . ALA A 1 208 ? 13.022 -10.035 -19.650 1.00 85.62 208 ALA A C 1
ATOM 1667 O O . ALA A 1 208 ? 12.854 -11.230 -19.410 1.00 85.62 208 ALA A O 1
ATOM 1668 N N . VAL A 1 209 ? 14.225 -9.512 -19.908 1.00 84.69 209 VAL A N 1
ATOM 1669 C CA . VAL A 1 209 ? 15.488 -10.270 -19.905 1.00 84.69 209 VAL A CA 1
ATOM 1670 C C . VAL A 1 209 ? 16.162 -10.271 -18.529 1.00 84.69 209 VAL A C 1
ATOM 1672 O O . VAL A 1 209 ? 16.998 -11.134 -18.270 1.00 84.69 209 VAL A O 1
ATOM 1675 N N . MET A 1 210 ? 15.803 -9.337 -17.642 1.00 81.06 210 MET A N 1
ATOM 1676 C CA . MET A 1 210 ? 16.336 -9.278 -16.283 1.00 81.06 210 MET A CA 1
ATOM 1677 C C . MET A 1 210 ? 16.054 -10.602 -15.570 1.00 81.06 210 MET A C 1
ATOM 1679 O O . MET A 1 210 ? 14.901 -11.011 -15.421 1.00 81.06 210 MET A O 1
ATOM 1683 N N . ASP A 1 211 ? 17.128 -11.297 -15.191 1.00 65.75 211 ASP A N 1
ATOM 1684 C CA . ASP A 1 211 ? 17.013 -12.681 -14.760 1.00 65.75 211 ASP A CA 1
ATOM 1685 C C . ASP A 1 211 ? 16.276 -12.783 -13.424 1.00 65.75 211 ASP A C 1
ATOM 1687 O O . ASP A 1 211 ? 16.671 -12.228 -12.393 1.00 65.75 211 ASP A O 1
ATOM 1691 N N . TRP A 1 212 ? 15.173 -13.517 -13.478 1.00 66.94 212 TRP A N 1
ATOM 1692 C CA . TRP A 1 212 ? 14.352 -13.872 -12.334 1.00 66.94 212 TRP A CA 1
ATOM 1693 C C . TRP A 1 212 ? 14.849 -15.151 -11.643 1.00 66.94 212 TRP A C 1
ATOM 1695 O O . TRP A 1 212 ? 14.427 -15.458 -10.530 1.00 66.94 212 TRP A O 1
ATOM 1705 N N . LYS A 1 213 ? 15.721 -15.927 -12.297 1.00 55.59 213 LYS A N 1
ATOM 1706 C CA . LYS A 1 213 ? 16.118 -17.277 -11.881 1.00 55.59 213 LYS A CA 1
ATOM 1707 C C . LYS A 1 213 ? 17.149 -17.256 -10.752 1.00 55.59 213 LYS A C 1
ATOM 1709 O O . LYS A 1 213 ? 18.298 -17.644 -10.926 1.00 55.59 213 LYS A O 1
ATOM 1714 N N . SER A 1 214 ? 16.718 -16.830 -9.577 1.00 59.75 214 SER A N 1
ATOM 1715 C CA . SER A 1 214 ? 17.351 -17.212 -8.317 1.00 59.75 214 SER A CA 1
ATOM 1716 C C . SER A 1 214 ? 16.641 -18.454 -7.760 1.00 59.75 214 SER A C 1
ATOM 1718 O O . SER A 1 214 ? 15.454 -18.653 -8.031 1.00 59.75 214 SER A O 1
ATOM 1720 N N . GLU A 1 215 ? 17.356 -19.312 -7.020 1.00 64.00 215 GLU A N 1
ATOM 1721 C CA . GLU A 1 215 ? 16.757 -20.464 -6.315 1.00 64.00 215 GLU A CA 1
ATOM 1722 C C . GLU A 1 215 ? 15.687 -20.010 -5.307 1.00 64.00 215 GLU A C 1
ATOM 1724 O O . GLU A 1 215 ? 14.699 -20.710 -5.086 1.00 64.00 215 GLU A O 1
ATOM 1729 N N . GLU A 1 216 ? 15.851 -18.800 -4.768 1.00 79.31 216 GLU A N 1
ATOM 1730 C CA . GLU A 1 216 ? 14.892 -18.113 -3.910 1.00 79.31 216 GLU A CA 1
ATOM 1731 C C . GLU A 1 216 ? 14.340 -16.861 -4.605 1.00 79.31 216 GLU A C 1
ATOM 1733 O O . GLU A 1 216 ? 15.081 -16.116 -5.254 1.00 79.31 216 GLU A O 1
ATOM 1738 N N . ALA A 1 217 ? 13.026 -16.640 -4.498 1.00 86.69 217 ALA A N 1
ATOM 1739 C CA . ALA A 1 217 ? 12.368 -15.492 -5.113 1.00 86.69 217 ALA A CA 1
ATOM 1740 C C . ALA A 1 217 ? 12.853 -14.182 -4.463 1.00 86.69 217 ALA A C 1
ATOM 1742 O O . ALA A 1 217 ? 12.818 -14.085 -3.235 1.00 86.69 217 ALA A O 1
ATOM 1743 N N . PRO A 1 218 ? 13.273 -13.174 -5.253 1.00 92.12 218 PRO A N 1
ATOM 1744 C CA . PRO A 1 218 ? 13.850 -11.962 -4.694 1.00 92.12 218 PRO A CA 1
ATOM 1745 C C . PRO A 1 218 ? 12.808 -11.140 -3.932 1.00 92.12 218 PRO A C 1
ATOM 1747 O O . PRO A 1 218 ? 11.623 -11.141 -4.286 1.00 92.12 218 PRO A O 1
ATOM 1750 N N . THR A 1 219 ? 13.238 -10.396 -2.918 1.00 94.88 219 THR A N 1
ATOM 1751 C CA . THR A 1 219 ? 12.362 -9.444 -2.215 1.00 94.88 219 THR A CA 1
ATOM 1752 C C . THR A 1 219 ? 12.081 -8.206 -3.071 1.00 94.88 219 THR A C 1
ATOM 1754 O O . THR A 1 219 ? 12.753 -7.943 -4.073 1.00 94.88 219 THR A O 1
ATOM 1757 N N . VAL A 1 220 ? 11.067 -7.421 -2.699 1.00 95.88 220 VAL A N 1
ATOM 1758 C CA . VAL A 1 220 ? 10.787 -6.131 -3.352 1.00 95.88 220 VAL A CA 1
ATOM 1759 C C . VAL A 1 220 ? 11.987 -5.190 -3.262 1.00 95.88 220 VAL A C 1
ATOM 1761 O O . VAL A 1 220 ? 12.299 -4.537 -4.259 1.00 95.88 220 VAL A O 1
ATOM 1764 N N . ASP A 1 221 ? 12.688 -5.147 -2.127 1.00 96.19 221 ASP A N 1
ATOM 1765 C CA . ASP A 1 221 ? 13.884 -4.316 -1.957 1.00 96.19 221 ASP A CA 1
ATOM 1766 C C . ASP A 1 221 ? 15.036 -4.761 -2.870 1.00 96.19 221 ASP A C 1
ATOM 1768 O O . ASP A 1 221 ? 15.664 -3.934 -3.533 1.00 96.19 221 ASP A O 1
ATOM 1772 N N . GLU A 1 222 ? 15.260 -6.069 -3.011 1.00 94.25 222 GLU A N 1
ATOM 1773 C CA . GLU A 1 222 ? 16.268 -6.600 -3.933 1.00 94.25 222 GLU A CA 1
ATOM 1774 C C . GLU A 1 222 ? 15.943 -6.262 -5.391 1.00 94.25 222 GLU A C 1
ATOM 1776 O O . GLU A 1 222 ? 16.825 -5.842 -6.149 1.00 94.25 222 GLU A O 1
ATOM 1781 N N . VAL A 1 223 ? 14.676 -6.405 -5.796 1.00 93.25 223 VAL A N 1
ATOM 1782 C CA . VAL A 1 223 ? 14.222 -5.986 -7.129 1.00 93.25 223 VAL A CA 1
ATOM 1783 C C . VAL A 1 223 ? 14.420 -4.480 -7.303 1.00 93.25 223 VAL A C 1
ATOM 1785 O O . VAL A 1 223 ? 14.937 -4.049 -8.334 1.00 93.25 223 VAL A O 1
ATOM 1788 N N . ALA A 1 224 ? 14.082 -3.672 -6.297 1.00 94.44 224 ALA A N 1
ATOM 1789 C CA . ALA A 1 224 ? 14.289 -2.229 -6.334 1.00 94.44 224 ALA A CA 1
ATOM 1790 C C . ALA A 1 224 ? 15.773 -1.861 -6.484 1.00 94.44 224 ALA A C 1
ATOM 1792 O O . ALA A 1 224 ? 16.105 -0.977 -7.275 1.00 94.44 224 ALA A O 1
ATOM 1793 N N . GLY A 1 225 ? 16.672 -2.563 -5.790 1.00 93.81 225 GLY A N 1
ATOM 1794 C CA . GLY A 1 225 ? 18.119 -2.412 -5.935 1.00 93.81 225 GLY A CA 1
ATOM 1795 C C . GLY A 1 225 ? 18.598 -2.693 -7.361 1.00 93.81 225 GLY A C 1
ATOM 1796 O O . GLY A 1 225 ? 19.300 -1.867 -7.947 1.00 93.81 225 GLY A O 1
ATOM 1797 N N . ARG A 1 226 ? 18.150 -3.803 -7.963 1.00 91.81 226 ARG A N 1
ATOM 1798 C CA . ARG A 1 226 ? 18.477 -4.156 -9.360 1.00 91.81 226 ARG A CA 1
ATOM 1799 C C . ARG A 1 226 ? 17.982 -3.101 -10.353 1.00 91.81 226 ARG A C 1
ATOM 1801 O O . ARG A 1 226 ? 18.697 -2.759 -11.293 1.00 91.81 226 ARG A O 1
ATOM 1808 N N . LEU A 1 227 ? 16.775 -2.570 -10.144 1.00 91.38 227 LEU A N 1
ATOM 1809 C CA . LEU A 1 227 ? 16.194 -1.527 -10.996 1.00 91.38 227 LEU A CA 1
ATOM 1810 C C . LEU A 1 227 ? 16.982 -0.212 -10.921 1.00 91.38 227 LEU A C 1
ATOM 1812 O O . LEU A 1 227 ? 17.265 0.377 -11.963 1.00 91.38 227 LEU A O 1
ATOM 1816 N N . ARG A 1 228 ? 17.383 0.214 -9.715 1.00 93.19 228 ARG A N 1
ATOM 1817 C CA . ARG A 1 228 ? 18.226 1.409 -9.519 1.00 93.19 228 ARG A CA 1
ATOM 1818 C C . ARG A 1 228 ? 19.591 1.242 -10.183 1.00 93.19 228 ARG A C 1
ATOM 1820 O O . ARG A 1 228 ? 20.010 2.107 -10.943 1.00 93.19 228 ARG A O 1
ATOM 1827 N N . GLN A 1 229 ? 20.240 0.094 -9.985 1.00 90.56 229 GLN A N 1
ATOM 1828 C CA . GLN A 1 229 ? 21.532 -0.203 -10.612 1.00 90.56 229 GLN A CA 1
ATOM 1829 C C . GLN A 1 229 ? 21.449 -0.168 -12.146 1.00 90.56 229 GLN A C 1
ATOM 1831 O O . GLN A 1 229 ? 22.350 0.329 -12.826 1.00 90.56 229 GLN A O 1
ATOM 1836 N N . TYR A 1 230 ? 20.355 -0.682 -12.710 1.00 87.94 230 TYR A N 1
ATOM 1837 C CA . TYR A 1 230 ? 20.121 -0.618 -14.146 1.00 87.94 230 TYR A CA 1
ATOM 1838 C C . TYR A 1 230 ? 19.978 0.832 -14.641 1.00 87.94 230 TYR A C 1
ATOM 1840 O O . TYR A 1 230 ? 20.598 1.196 -15.640 1.00 87.94 230 TYR A O 1
ATOM 1848 N N . GLU A 1 231 ? 19.228 1.682 -13.940 1.00 89.25 231 GLU A N 1
ATOM 1849 C CA . GLU A 1 231 ? 19.076 3.101 -14.295 1.00 89.25 231 GLU A CA 1
ATOM 1850 C C . GLU A 1 231 ? 20.392 3.887 -14.213 1.00 89.25 231 GLU A C 1
ATOM 1852 O O . GLU A 1 231 ? 20.702 4.681 -15.110 1.00 89.25 231 GLU A O 1
ATOM 1857 N N . GLU A 1 232 ? 21.207 3.617 -13.194 1.00 88.50 232 GLU A N 1
ATOM 1858 C CA . GLU A 1 232 ? 22.555 4.177 -13.069 1.00 88.50 232 GLU A CA 1
ATOM 1859 C C . GLU A 1 232 ? 23.424 3.781 -14.270 1.00 88.50 232 GLU A C 1
ATOM 1861 O O . GLU A 1 232 ? 24.057 4.639 -14.886 1.00 88.50 232 GLU A O 1
ATOM 1866 N N . SER A 1 233 ? 23.387 2.507 -14.679 1.00 87.19 233 SER A N 1
ATOM 1867 C CA . SER A 1 233 ? 24.161 2.019 -15.829 1.00 87.19 233 SER A CA 1
ATOM 1868 C C . SER A 1 233 ? 23.751 2.667 -17.159 1.00 87.19 233 SER A C 1
ATOM 1870 O O . SER A 1 233 ? 24.609 2.975 -17.997 1.00 87.19 233 SER A O 1
ATOM 1872 N N . LEU A 1 234 ? 22.450 2.928 -17.348 1.00 82.81 234 LEU A N 1
ATOM 1873 C CA . LEU A 1 234 ? 21.938 3.660 -18.507 1.00 82.81 234 LEU A CA 1
ATOM 1874 C C . LEU A 1 234 ? 22.433 5.105 -18.498 1.00 82.81 234 LEU A C 1
ATOM 1876 O O . LEU A 1 234 ? 22.901 5.604 -19.521 1.00 82.81 234 LEU A O 1
ATOM 1880 N N . SER A 1 235 ? 22.368 5.755 -17.338 1.00 82.06 235 SER A N 1
ATOM 1881 C CA . SER A 1 235 ? 22.805 7.140 -17.165 1.00 82.06 235 SER A CA 1
ATOM 1882 C C . SER A 1 235 ? 24.302 7.290 -17.445 1.00 82.06 235 SER A C 1
ATOM 1884 O O . SER A 1 235 ? 24.697 8.178 -18.199 1.00 82.06 235 SER A O 1
ATOM 1886 N N . SER A 1 236 ? 25.138 6.380 -16.934 1.00 78.69 236 SER A N 1
ATOM 1887 C CA . SER A 1 236 ? 26.580 6.361 -17.219 1.00 78.69 236 SER A CA 1
ATOM 1888 C C . SER A 1 236 ? 26.886 6.128 -18.701 1.00 78.69 236 SER A C 1
ATOM 1890 O O . SER A 1 236 ? 27.752 6.797 -19.261 1.00 78.69 236 SER A O 1
ATOM 1892 N N . SER A 1 237 ? 26.160 5.219 -19.356 1.00 76.19 237 SER A N 1
ATOM 1893 C CA . SER A 1 237 ? 26.355 4.923 -20.784 1.00 76.19 237 SER A CA 1
ATOM 1894 C C . SER A 1 237 ? 25.986 6.110 -21.680 1.00 76.19 237 SER A C 1
ATOM 1896 O O . SER A 1 237 ? 26.643 6.348 -22.691 1.00 76.19 237 SER A O 1
ATOM 1898 N N . LEU A 1 238 ? 24.959 6.879 -21.304 1.00 72.19 238 LEU A N 1
ATOM 1899 C CA . LEU A 1 238 ? 24.548 8.087 -22.023 1.00 72.19 238 LEU A CA 1
ATOM 1900 C C . LEU A 1 238 ? 25.545 9.239 -21.851 1.00 72.19 238 LEU A C 1
ATOM 1902 O O . LEU A 1 238 ? 25.797 9.954 -22.816 1.00 72.19 238 LEU A O 1
ATOM 1906 N N . ILE A 1 239 ? 26.138 9.402 -20.664 1.00 67.38 239 ILE A N 1
ATOM 1907 C CA . ILE A 1 239 ? 27.172 10.422 -20.414 1.00 67.38 239 ILE A CA 1
ATOM 1908 C C . ILE A 1 239 ? 28.400 10.167 -21.298 1.00 67.38 239 ILE A C 1
ATOM 1910 O O . ILE A 1 239 ? 28.849 11.074 -21.995 1.00 67.38 239 ILE A O 1
ATOM 1914 N N . LEU A 1 240 ? 28.874 8.918 -21.365 1.00 63.50 240 LEU A N 1
ATOM 1915 C CA . LEU A 1 240 ? 30.015 8.543 -22.210 1.00 63.50 240 LEU A CA 1
ATOM 1916 C C . LEU A 1 240 ? 29.761 8.757 -23.712 1.00 63.50 240 LEU A C 1
ATOM 1918 O O . LEU A 1 240 ? 30.700 8.994 -24.463 1.00 63.50 240 LEU A O 1
ATOM 1922 N N . ALA A 1 241 ? 28.505 8.682 -24.160 1.00 56.78 241 ALA A N 1
ATOM 1923 C CA . ALA A 1 241 ? 28.139 8.905 -25.559 1.00 56.78 241 ALA A CA 1
ATOM 1924 C C . ALA A 1 241 ? 28.060 10.394 -25.952 1.00 56.78 241 ALA A C 1
ATOM 1926 O O . ALA A 1 241 ? 28.040 10.697 -27.141 1.00 56.78 241 ALA A O 1
ATOM 1927 N N . VAL A 1 242 ? 27.986 11.313 -24.981 1.00 64.75 242 VAL A N 1
ATOM 1928 C CA . VAL A 1 242 ? 27.938 12.773 -25.205 1.00 64.75 242 VAL A CA 1
ATOM 1929 C C . VAL A 1 242 ? 29.335 13.410 -25.133 1.00 64.75 242 VAL A C 1
ATOM 1931 O O . VAL A 1 242 ? 29.537 14.505 -25.650 1.00 64.75 242 VAL A O 1
ATOM 1934 N N . GLU A 1 243 ? 30.305 12.728 -24.519 1.00 61.72 243 GLU A N 1
ATOM 1935 C CA . GLU A 1 243 ? 31.705 13.171 -24.411 1.00 61.72 243 GLU A CA 1
ATOM 1936 C C . GLU A 1 243 ? 32.592 12.757 -25.611 1.00 61.72 243 GLU A C 1
ATOM 1938 O O . GLU A 1 243 ? 33.785 13.069 -25.622 1.00 61.72 243 GLU A O 1
ATOM 1943 N N . LEU A 1 244 ? 32.017 12.089 -26.623 1.00 50.31 244 LEU A N 1
ATOM 1944 C CA . LEU A 1 244 ? 32.652 11.697 -27.894 1.00 50.31 244 LEU A CA 1
ATOM 1945 C C . LEU A 1 244 ? 32.162 12.565 -29.061 1.00 50.31 244 LEU A C 1
ATOM 1947 O O . LEU A 1 244 ? 33.006 12.895 -29.925 1.00 50.31 244 LEU A O 1
#

Sequence (244 aa):
MTGTAGEPKNQPIPVSVALIHKKKYTKKSVCLVKDDDELGPSREQEEEPEPEVITRSLSLSELRDMRKDFSCLPGEHIITWLLLCWDNGASSLELEGREAKQLGSLSREGGIDKAIGKKAQALSLWRRLLSSVRERYPFRQDLECRPGKWTTMERGIQYMRELAVREMVYYDPDNAQLPTDPDEVQCTQPMWWKFVQSAPSLYTNSLAVMDWKSEEAPTVDEVAGRLRQYEESLSSSLILAVEL

pLDDT: mean 78.04, std 22.27, range [29.19, 97.31]